Protein AF-A0A972Y1L8-F1 (afdb_monomer)

Mean predicted aligned error: 6.36 Å

Structure (mmCIF, N/CA/C/O backbone):
data_AF-A0A972Y1L8-F1
#
_entry.id   AF-A0A972Y1L8-F1
#
loop_
_atom_site.group_PDB
_atom_site.id
_atom_site.type_symbol
_atom_site.label_atom_id
_atom_site.label_alt_id
_atom_site.label_comp_id
_atom_site.label_asym_id
_atom_site.label_entity_id
_atom_site.label_seq_id
_atom_site.pdbx_PDB_ins_code
_atom_site.Cartn_x
_atom_site.Cartn_y
_atom_site.Cartn_z
_atom_site.occupancy
_atom_site.B_iso_or_equiv
_atom_site.auth_seq_id
_atom_site.auth_comp_id
_atom_site.auth_asym_id
_atom_site.auth_atom_id
_atom_site.pdbx_PDB_model_num
ATOM 1 N N . ASP A 1 1 ? 1.865 -17.724 -21.408 1.00 75.00 1 ASP A N 1
ATOM 2 C CA . ASP A 1 1 ? 1.730 -17.577 -19.948 1.00 75.00 1 ASP A CA 1
ATOM 3 C C . ASP A 1 1 ? 0.465 -16.818 -19.533 1.00 75.00 1 ASP A C 1
ATOM 5 O O . ASP A 1 1 ? -0.286 -17.351 -18.724 1.00 75.00 1 ASP A O 1
ATOM 9 N N . ASN A 1 2 ? 0.085 -15.735 -20.222 1.00 90.88 2 ASN A N 1
ATOM 10 C CA . ASN A 1 2 ? -1.241 -15.083 -20.135 1.00 90.88 2 ASN A CA 1
ATOM 11 C C . ASN A 1 2 ? -2.464 -16.010 -19.911 1.00 90.88 2 ASN A C 1
ATOM 13 O O . ASN A 1 2 ? -3.264 -15.770 -19.008 1.00 90.88 2 ASN A O 1
ATOM 17 N N . LEU A 1 3 ? -2.627 -17.081 -20.704 1.00 92.69 3 LEU A N 1
ATOM 18 C CA . LEU A 1 3 ? -3.741 -18.037 -20.545 1.00 92.69 3 LEU A CA 1
ATOM 19 C C . LEU A 1 3 ? -3.743 -18.721 -19.169 1.00 92.69 3 LEU A C 1
ATOM 21 O O . LEU A 1 3 ? -4.802 -18.887 -18.568 1.00 92.69 3 LEU A O 1
ATOM 25 N N . ILE A 1 4 ? -2.567 -19.085 -18.655 1.00 92.81 4 ILE A N 1
ATOM 26 C CA . ILE A 1 4 ? -2.408 -19.713 -17.338 1.00 92.81 4 ILE A CA 1
ATOM 27 C C . ILE A 1 4 ? -2.806 -18.710 -16.252 1.00 92.81 4 ILE A C 1
ATOM 29 O O . ILE A 1 4 ? -3.562 -19.050 -15.340 1.00 92.81 4 ILE A O 1
ATOM 33 N N . SER A 1 5 ? -2.377 -17.455 -16.378 1.00 91.19 5 SER A N 1
ATOM 34 C CA . SER A 1 5 ? -2.737 -16.380 -15.449 1.00 91.19 5 SER A CA 1
ATOM 35 C C . SER A 1 5 ? -4.248 -16.102 -15.443 1.00 91.19 5 SER A C 1
ATOM 37 O O . SER A 1 5 ? -4.857 -15.980 -14.383 1.00 91.19 5 SER A O 1
ATOM 39 N N . ILE A 1 6 ? -4.909 -16.106 -16.603 1.00 93.56 6 ILE A N 1
ATOM 40 C CA . ILE A 1 6 ? -6.372 -15.942 -16.681 1.00 93.56 6 ILE A CA 1
ATOM 41 C C . ILE A 1 6 ? -7.098 -17.129 -16.034 1.00 93.56 6 ILE A C 1
ATOM 43 O O . ILE A 1 6 ? -8.021 -16.933 -15.243 1.00 93.56 6 ILE A O 1
ATOM 47 N N . ILE A 1 7 ? -6.676 -18.363 -16.329 1.00 94.06 7 ILE A N 1
ATOM 48 C CA . ILE A 1 7 ? -7.289 -19.571 -15.759 1.00 94.06 7 ILE A CA 1
ATOM 49 C C . ILE A 1 7 ? -7.111 -19.598 -14.237 1.00 94.06 7 ILE A C 1
ATOM 51 O O . ILE A 1 7 ? -8.070 -19.859 -13.514 1.00 94.06 7 ILE A O 1
ATOM 55 N N . THR A 1 8 ? -5.918 -19.284 -13.729 1.00 92.81 8 THR A N 1
ATOM 56 C CA . THR A 1 8 ? -5.655 -19.229 -12.280 1.00 92.81 8 THR A CA 1
ATOM 57 C C . THR A 1 8 ? -6.467 -18.134 -11.589 1.00 92.81 8 THR A C 1
ATOM 59 O O . THR A 1 8 ? -6.996 -18.373 -10.502 1.00 92.81 8 THR A O 1
ATOM 62 N N . CYS A 1 9 ? -6.665 -16.981 -12.234 1.00 93.25 9 CYS A N 1
ATOM 63 C CA . CYS A 1 9 ? -7.560 -15.931 -11.749 1.00 93.25 9 CYS A CA 1
ATOM 64 C C . CYS A 1 9 ? -9.015 -16.422 -11.646 1.00 93.25 9 CYS A C 1
ATOM 66 O O . CYS A 1 9 ? -9.651 -16.292 -10.597 1.00 93.25 9 CYS A O 1
ATOM 68 N N . LEU A 1 10 ? -9.532 -17.059 -12.705 1.00 94.12 10 LEU A N 1
ATOM 69 C CA . LEU A 1 10 ? -10.895 -17.602 -12.740 1.00 94.12 10 LEU A CA 1
ATOM 70 C C . LEU A 1 10 ? -11.106 -18.712 -11.701 1.00 94.12 10 LEU A C 1
ATOM 72 O O . LEU A 1 10 ? -12.134 -18.733 -11.022 1.00 94.12 10 LEU A O 1
ATOM 76 N N . LEU A 1 11 ? -10.125 -19.599 -11.523 1.00 93.00 11 LEU A N 1
ATOM 77 C CA . LEU A 1 11 ? -10.146 -20.622 -10.475 1.00 93.00 11 LEU A CA 1
ATOM 78 C C . LEU A 1 11 ? -10.124 -19.991 -9.076 1.00 93.00 11 LEU A C 1
ATOM 80 O O . LEU A 1 11 ? -10.883 -20.406 -8.197 1.00 93.00 11 LEU A O 1
ATOM 84 N N . GLY A 1 12 ? -9.315 -18.953 -8.864 1.00 91.19 12 GLY A N 1
ATOM 85 C CA . GLY A 1 12 ? -9.307 -18.178 -7.623 1.00 91.19 12 GLY A CA 1
ATOM 86 C C . GLY A 1 12 ? -10.674 -17.552 -7.318 1.00 91.19 12 GLY A C 1
ATOM 87 O O . GLY A 1 12 ? -11.174 -17.647 -6.198 1.00 91.19 12 GLY A O 1
ATOM 88 N N . LEU A 1 13 ? -11.344 -16.983 -8.321 1.00 92.31 13 LEU A N 1
ATOM 89 C CA . LEU A 1 13 ? -12.695 -16.440 -8.148 1.00 92.31 13 LEU A CA 1
ATOM 90 C C . LEU A 1 13 ? -13.700 -17.548 -7.815 1.00 92.31 13 LEU A C 1
ATOM 92 O O . LEU A 1 13 ? -14.454 -17.429 -6.848 1.00 92.31 13 LEU A O 1
ATOM 96 N N . GLY A 1 14 ? -13.673 -18.656 -8.559 1.00 90.19 14 GLY A N 1
ATOM 97 C CA . GLY A 1 14 ? -14.537 -19.809 -8.308 1.00 90.19 14 GLY A CA 1
ATOM 98 C C . GLY A 1 14 ? -14.372 -20.371 -6.894 1.00 90.19 14 GLY A C 1
ATOM 99 O O . GLY A 1 14 ? -15.361 -20.638 -6.209 1.00 90.19 14 GLY A O 1
ATOM 100 N N . THR A 1 15 ? -13.133 -20.485 -6.411 1.00 90.75 15 THR A N 1
ATOM 101 C CA . THR A 1 15 ? -12.846 -20.985 -5.057 1.00 90.75 15 THR A CA 1
ATOM 102 C C . THR A 1 15 ? -13.371 -20.057 -3.961 1.00 90.75 15 THR A C 1
ATOM 104 O O . THR A 1 15 ? -13.947 -20.568 -3.001 1.00 90.75 15 THR A O 1
ATOM 107 N N . LEU A 1 16 ? -13.289 -18.728 -4.119 1.00 89.06 16 LEU A N 1
ATOM 108 C CA . LEU A 1 16 ? -13.881 -17.766 -3.174 1.00 89.06 16 LEU A CA 1
ATOM 109 C C . LEU A 1 16 ? -15.410 -17.894 -3.069 1.00 89.06 16 LEU A C 1
ATOM 111 O O . LEU A 1 16 ? -15.971 -17.768 -1.977 1.00 89.06 16 LEU A O 1
ATOM 115 N N . PHE A 1 17 ? -16.097 -18.163 -4.185 1.00 85.88 17 PHE A N 1
ATOM 116 C CA . PHE A 1 17 ? -17.553 -18.340 -4.186 1.00 85.88 17 PHE A CA 1
ATOM 117 C C . PHE A 1 17 ? -17.986 -19.691 -3.605 1.00 85.88 17 PHE A C 1
ATOM 119 O O . PHE A 1 17 ? -18.957 -19.756 -2.839 1.00 85.88 17 PHE A O 1
ATOM 126 N N . LEU A 1 18 ? -17.274 -20.765 -3.957 1.00 85.00 18 LEU A N 1
ATOM 127 C CA . LEU A 1 18 ? -17.642 -22.137 -3.608 1.00 85.00 18 LEU A CA 1
ATOM 128 C C . LEU A 1 18 ? -17.231 -22.516 -2.180 1.00 85.00 18 LEU A C 1
ATOM 130 O O . LEU A 1 18 ? -18.020 -23.135 -1.466 1.00 85.00 18 LEU A O 1
ATOM 134 N N . ASN A 1 19 ? -16.027 -22.135 -1.741 1.00 78.25 19 ASN A N 1
ATOM 135 C CA . ASN A 1 19 ? -15.443 -22.613 -0.492 1.00 78.25 19 ASN A CA 1
ATOM 136 C C . ASN A 1 19 ? -15.006 -21.460 0.426 1.00 78.25 19 ASN A C 1
ATOM 138 O O . ASN A 1 19 ? -14.015 -20.784 0.171 1.00 78.25 19 ASN A O 1
ATOM 142 N N . GLN A 1 20 ? -15.709 -21.272 1.550 1.00 82.75 20 GLN A N 1
ATOM 143 C CA . GLN A 1 20 ? -15.420 -20.196 2.516 1.00 82.75 20 GLN A CA 1
ATOM 144 C C . GLN A 1 20 ? -14.459 -20.623 3.642 1.00 82.75 20 GLN A C 1
ATOM 146 O O . GLN A 1 20 ? -14.537 -20.112 4.763 1.00 82.75 20 GLN A O 1
ATOM 151 N N . ASN A 1 21 ? -13.576 -21.589 3.381 1.00 90.06 21 ASN A N 1
ATOM 152 C CA . ASN A 1 21 ? -12.514 -21.955 4.316 1.00 90.06 21 ASN A CA 1
ATOM 153 C C . ASN A 1 21 ? -11.437 -20.868 4.349 1.00 90.06 21 ASN A C 1
ATOM 155 O O . ASN A 1 21 ? -10.997 -20.401 3.299 1.00 90.06 21 ASN A O 1
ATOM 159 N N . TYR A 1 22 ? -10.968 -20.520 5.551 1.00 89.62 22 TYR A N 1
ATOM 160 C CA . TYR A 1 22 ? -10.016 -19.427 5.770 1.00 89.62 22 TYR A CA 1
ATOM 161 C C . TYR A 1 22 ? -8.764 -19.534 4.883 1.00 89.62 22 TYR A C 1
ATOM 163 O O . TYR A 1 22 ? -8.470 -18.616 4.123 1.00 89.62 22 TYR A O 1
ATOM 171 N N . ILE A 1 23 ? -8.058 -20.672 4.932 1.00 92.88 23 ILE A N 1
ATOM 172 C CA . ILE A 1 23 ? -6.789 -20.866 4.208 1.00 92.88 23 ILE A CA 1
ATOM 173 C C . ILE A 1 23 ? -7.011 -20.824 2.692 1.00 92.88 23 ILE A C 1
ATOM 175 O O . ILE A 1 23 ? -6.298 -20.119 1.986 1.00 92.88 23 ILE A O 1
ATOM 179 N N . LEU A 1 24 ? -8.029 -21.533 2.196 1.00 92.25 24 LEU A N 1
ATOM 180 C CA . LEU A 1 24 ? -8.351 -21.572 0.767 1.00 92.25 24 LEU A CA 1
ATOM 181 C C . LEU A 1 24 ? -8.761 -20.201 0.232 1.00 92.25 24 LEU A C 1
ATOM 183 O O . LEU A 1 24 ? -8.274 -19.801 -0.814 1.00 92.25 24 LEU A O 1
ATOM 187 N N . SER A 1 25 ? -9.598 -19.464 0.964 1.00 93.12 25 SER A N 1
ATOM 188 C CA . SER A 1 25 ? -10.020 -18.117 0.560 1.00 93.12 25 SER A CA 1
ATOM 189 C C . SER A 1 25 ? -8.843 -17.141 0.535 1.00 93.12 25 SER A C 1
ATOM 191 O O . SER A 1 25 ? -8.750 -16.299 -0.353 1.00 93.12 25 SER A O 1
ATOM 193 N N . PHE A 1 26 ? -7.917 -17.268 1.490 1.00 94.25 26 PHE A N 1
ATOM 194 C CA . PHE A 1 26 ? -6.702 -16.461 1.521 1.00 94.25 26 PHE A CA 1
ATOM 195 C C . PHE A 1 26 ? -5.784 -16.760 0.327 1.00 94.25 26 PHE A C 1
ATOM 197 O O . PHE A 1 26 ? -5.385 -15.836 -0.380 1.00 94.25 26 PHE A O 1
ATOM 204 N N . ILE A 1 27 ? -5.500 -18.040 0.059 1.00 94.56 27 ILE A N 1
ATOM 205 C CA . ILE A 1 27 ? -4.679 -18.464 -1.087 1.00 94.56 27 ILE A CA 1
ATOM 206 C C . ILE A 1 27 ? -5.344 -18.062 -2.406 1.00 94.56 27 ILE A C 1
ATOM 208 O O . ILE A 1 27 ? -4.667 -17.575 -3.304 1.00 94.56 27 ILE A O 1
ATOM 212 N N . ALA A 1 28 ? -6.664 -18.211 -2.516 1.00 94.56 28 ALA A N 1
ATOM 213 C CA . ALA A 1 28 ? -7.421 -17.809 -3.693 1.00 94.56 28 ALA A CA 1
ATOM 214 C C . ALA A 1 28 ? -7.268 -16.313 -3.982 1.00 94.56 28 ALA A C 1
ATOM 216 O O . ALA A 1 28 ? -7.003 -15.934 -5.122 1.00 94.56 28 ALA A O 1
ATOM 217 N N . LEU A 1 29 ? -7.363 -15.464 -2.952 1.00 95.38 29 LEU A N 1
ATOM 218 C CA . LEU A 1 29 ? -7.183 -14.026 -3.124 1.00 95.38 29 LEU A CA 1
ATOM 219 C C . LEU A 1 29 ? -5.751 -13.673 -3.557 1.00 95.38 29 LEU A C 1
ATOM 221 O O . LEU A 1 29 ? -5.584 -12.846 -4.450 1.00 95.38 29 LEU A O 1
ATOM 225 N N . LEU A 1 30 ? -4.739 -14.325 -2.975 1.00 95.50 30 LEU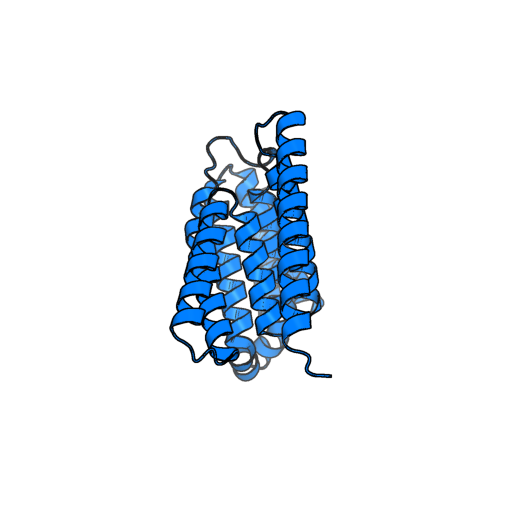 A N 1
ATOM 226 C CA . LEU A 1 30 ? -3.343 -14.144 -3.390 1.00 95.50 30 LEU A CA 1
ATOM 227 C C . LEU A 1 30 ? -3.084 -14.645 -4.815 1.00 95.50 30 LEU A C 1
ATOM 229 O O . LEU A 1 30 ? -2.314 -14.040 -5.554 1.00 95.50 30 LEU A O 1
ATOM 233 N N . SER A 1 31 ? -3.731 -15.739 -5.216 1.00 95.12 31 SER A N 1
ATOM 234 C CA . SER A 1 31 ? -3.639 -16.262 -6.579 1.00 95.12 31 SER A CA 1
ATOM 235 C C . SER A 1 31 ? -4.252 -15.284 -7.576 1.00 95.12 31 SER A C 1
ATOM 237 O O . SER A 1 31 ? -3.643 -15.014 -8.606 1.00 95.12 31 SER A O 1
ATOM 239 N N . ILE A 1 32 ? -5.419 -14.708 -7.262 1.00 95.81 32 ILE A N 1
ATOM 240 C CA . ILE A 1 32 ? -6.044 -13.663 -8.085 1.00 95.81 32 ILE A CA 1
ATOM 241 C C . ILE A 1 32 ? -5.102 -12.463 -8.191 1.00 95.81 32 ILE A C 1
ATOM 243 O O . ILE A 1 32 ? -4.774 -12.037 -9.295 1.00 95.81 32 ILE A O 1
ATOM 247 N N . SER A 1 33 ? -4.612 -11.950 -7.062 1.00 96.00 33 SER A N 1
ATOM 248 C CA . SER A 1 33 ? -3.745 -10.771 -7.053 1.00 96.00 33 SER A CA 1
ATOM 249 C C . SER A 1 33 ? -2.437 -11.008 -7.812 1.00 96.00 33 SER A C 1
ATOM 251 O O . SER A 1 33 ? -2.026 -10.176 -8.616 1.00 96.00 33 SER A O 1
ATOM 253 N N . GLY A 1 34 ? -1.807 -12.167 -7.602 1.00 94.69 34 GLY A N 1
ATOM 254 C CA . GLY A 1 34 ? -0.585 -12.569 -8.291 1.00 94.69 34 GLY A CA 1
ATOM 255 C C . GLY A 1 34 ? -0.803 -12.732 -9.792 1.00 94.69 34 GLY A C 1
ATOM 256 O O . GLY A 1 34 ? -0.025 -12.200 -10.576 1.00 94.69 34 GLY A O 1
ATOM 257 N N . SER A 1 35 ? -1.895 -13.382 -10.201 1.00 94.75 35 SER A N 1
ATOM 258 C CA . SER A 1 35 ? -2.232 -13.547 -11.620 1.00 94.75 35 SER A CA 1
ATOM 259 C C . SER A 1 35 ? -2.495 -12.213 -12.326 1.00 94.75 35 SER A C 1
ATOM 261 O O . SER A 1 35 ? -2.047 -12.025 -13.454 1.00 94.75 35 SER A O 1
ATOM 263 N N . LEU A 1 36 ? -3.147 -11.256 -11.652 1.00 94.81 36 LEU A N 1
ATOM 264 C CA . LEU A 1 36 ? -3.339 -9.901 -12.171 1.00 94.81 36 LEU A CA 1
ATOM 265 C C . LEU A 1 36 ? -2.005 -9.172 -12.346 1.00 94.81 36 LEU A C 1
ATOM 267 O O . LEU A 1 36 ? -1.796 -8.545 -13.378 1.00 94.81 36 LEU A O 1
ATOM 271 N N . LEU A 1 37 ? -1.095 -9.275 -11.373 1.00 93.81 37 LEU A N 1
ATOM 272 C CA . LEU A 1 37 ? 0.240 -8.686 -11.490 1.00 93.81 37 LEU A CA 1
ATOM 273 C C . LEU A 1 37 ? 1.019 -9.301 -12.656 1.00 93.81 37 LEU A C 1
ATOM 275 O O . LEU A 1 37 ? 1.541 -8.560 -13.480 1.00 93.81 37 LEU A O 1
ATOM 279 N N . VAL A 1 38 ? 1.051 -10.632 -12.771 1.00 93.50 38 VAL A N 1
ATOM 280 C CA . VAL A 1 38 ? 1.724 -11.326 -13.883 1.00 93.50 38 VAL A CA 1
ATOM 281 C C . VAL A 1 38 ? 1.162 -10.873 -15.231 1.00 93.50 38 VAL A C 1
ATOM 283 O O . VAL A 1 38 ? 1.937 -10.536 -16.117 1.00 93.50 38 VAL A O 1
ATOM 286 N N . LEU A 1 39 ? -0.164 -10.765 -15.370 1.00 93.25 39 LEU A N 1
ATOM 287 C CA . LEU A 1 39 ? -0.790 -10.237 -16.588 1.00 93.25 39 LEU A CA 1
ATOM 288 C C . LEU A 1 39 ? -0.363 -8.798 -16.896 1.00 93.25 39 LEU A C 1
ATOM 290 O O . LEU A 1 39 ? -0.193 -8.452 -18.061 1.00 93.25 39 LEU A O 1
ATOM 294 N N . ILE A 1 40 ? -0.195 -7.949 -15.883 1.00 92.25 40 ILE A N 1
ATOM 295 C CA . ILE A 1 40 ? 0.260 -6.571 -16.093 1.00 92.25 40 ILE A CA 1
ATOM 296 C C . ILE A 1 40 ? 1.704 -6.550 -16.614 1.00 92.25 40 ILE A C 1
ATOM 298 O O . ILE A 1 40 ? 1.984 -5.832 -17.572 1.00 92.25 40 ILE A O 1
ATOM 302 N N . PHE A 1 41 ? 2.590 -7.351 -16.017 1.00 90.25 41 PHE A N 1
ATOM 303 C CA . PHE A 1 41 ? 4.002 -7.421 -16.403 1.00 90.25 41 PHE A CA 1
ATOM 304 C C . PHE A 1 41 ? 4.216 -8.093 -17.766 1.00 90.25 41 PHE A C 1
ATOM 306 O O . PHE A 1 41 ? 4.972 -7.571 -18.573 1.00 90.25 41 PHE A O 1
ATOM 313 N N . GLU A 1 42 ? 3.540 -9.207 -18.061 1.00 90.81 42 GLU A N 1
ATOM 314 C CA . GLU A 1 42 ? 3.716 -9.937 -19.330 1.00 90.81 42 GLU A CA 1
ATOM 315 C C . GLU A 1 42 ? 3.241 -9.158 -20.559 1.00 90.81 42 GLU A C 1
ATOM 317 O O . GLU A 1 42 ? 3.719 -9.405 -21.662 1.00 90.81 42 GLU A O 1
ATOM 322 N N . ASN A 1 43 ? 2.286 -8.241 -20.387 1.00 89.62 43 ASN A N 1
ATOM 323 C CA . ASN A 1 43 ? 1.739 -7.444 -21.486 1.00 89.62 43 ASN A CA 1
ATOM 324 C C . ASN A 1 43 ? 2.319 -6.019 -21.535 1.00 89.62 43 ASN A C 1
ATOM 326 O O . ASN A 1 43 ? 1.806 -5.193 -22.288 1.00 89.62 43 ASN A O 1
ATOM 330 N N . ASP A 1 44 ? 3.328 -5.708 -20.709 1.00 87.19 44 ASP A N 1
ATOM 331 C CA . ASP A 1 44 ? 3.924 -4.369 -20.564 1.00 87.19 44 ASP A CA 1
ATOM 332 C C . ASP A 1 44 ? 2.893 -3.254 -20.275 1.00 87.19 44 ASP A C 1
ATOM 334 O O . ASP A 1 44 ? 3.094 -2.071 -20.563 1.00 87.19 44 ASP A O 1
ATOM 338 N N . LEU A 1 45 ? 1.758 -3.604 -19.659 1.00 88.06 45 LEU A N 1
ATOM 339 C CA . LEU A 1 45 ? 0.652 -2.682 -19.381 1.00 88.06 45 LEU A CA 1
ATOM 340 C C . LEU A 1 45 ? 0.839 -1.968 -18.037 1.00 88.06 45 LEU A C 1
ATOM 342 O O . LEU A 1 45 ? -0.073 -1.926 -17.210 1.00 88.06 45 LEU A O 1
ATOM 346 N N . TYR A 1 46 ? 2.011 -1.376 -17.802 1.00 88.25 46 TYR A N 1
ATOM 347 C CA . TYR A 1 46 ? 2.385 -0.817 -16.496 1.00 88.25 46 TYR A CA 1
ATOM 348 C C . TYR A 1 46 ? 1.408 0.241 -15.966 1.00 88.25 46 TYR A C 1
ATOM 350 O O . TYR A 1 46 ? 1.218 0.341 -14.757 1.00 88.25 46 TYR A O 1
ATOM 358 N N . GLY A 1 47 ? 0.700 0.973 -16.835 1.00 88.06 47 GLY A N 1
ATOM 359 C CA . GLY A 1 47 ? -0.354 1.910 -16.420 1.00 88.06 47 GLY A CA 1
ATOM 360 C C . GLY A 1 47 ? -1.476 1.260 -15.591 1.00 88.06 47 GLY A C 1
ATOM 361 O O . GLY A 1 47 ? -2.037 1.898 -14.697 1.00 88.06 47 GLY A O 1
ATOM 362 N N . LEU A 1 48 ? -1.757 -0.033 -15.800 1.00 91.94 48 LEU A N 1
ATOM 363 C CA . LEU A 1 48 ? -2.725 -0.793 -15.001 1.00 91.94 48 LEU A CA 1
ATOM 364 C C . LEU A 1 48 ? -2.263 -1.019 -13.557 1.00 91.94 48 LEU A C 1
ATOM 366 O O . LEU A 1 48 ? -3.105 -1.289 -12.701 1.00 91.94 48 LEU A O 1
ATOM 370 N N . MET A 1 49 ? -0.977 -0.839 -13.237 1.00 92.31 49 MET A N 1
ATOM 371 C CA . MET A 1 49 ? -0.506 -0.871 -11.849 1.00 92.31 49 MET A CA 1
ATOM 372 C C . MET A 1 49 ? -1.173 0.217 -11.004 1.00 92.31 49 MET A C 1
ATOM 374 O O . MET A 1 49 ? -1.504 -0.030 -9.844 1.00 92.31 49 MET A O 1
ATOM 378 N N . HIS A 1 50 ? -1.441 1.399 -11.575 1.00 92.81 50 HIS A N 1
ATOM 379 C CA . HIS A 1 50 ? -2.184 2.453 -10.877 1.00 92.81 50 HIS A CA 1
ATOM 380 C C . HIS A 1 50 ? -3.590 1.984 -10.504 1.00 92.81 50 HIS A C 1
ATOM 382 O O . HIS A 1 50 ? -4.027 2.167 -9.367 1.00 92.81 50 HIS A O 1
ATOM 388 N N . VAL A 1 51 ? -4.270 1.327 -11.447 1.00 94.31 51 VAL A N 1
ATOM 389 C CA . VAL A 1 51 ? -5.617 0.779 -11.253 1.00 94.31 51 VAL A CA 1
ATOM 390 C C . VAL A 1 51 ? -5.596 -0.351 -10.229 1.00 94.31 51 VAL A C 1
ATOM 392 O O . VAL A 1 51 ? -6.434 -0.369 -9.333 1.00 94.31 51 VAL A O 1
ATOM 395 N N . TYR A 1 52 ? -4.615 -1.253 -10.308 1.00 95.44 52 TYR A N 1
ATOM 396 C CA . TYR A 1 52 ? -4.438 -2.346 -9.357 1.00 95.44 52 TYR A CA 1
ATOM 397 C C . TYR A 1 52 ? -4.310 -1.806 -7.928 1.00 95.44 52 TYR A C 1
ATOM 399 O O . TYR A 1 52 ? -5.105 -2.148 -7.053 1.00 95.44 52 TYR A O 1
ATOM 407 N N . VAL A 1 53 ? -3.352 -0.910 -7.677 1.00 95.56 53 VAL A N 1
ATOM 408 C CA . VAL A 1 53 ? -3.089 -0.434 -6.312 1.00 95.56 53 VAL A CA 1
ATOM 409 C C . VAL A 1 53 ? -4.254 0.430 -5.802 1.00 95.56 53 VAL A C 1
ATOM 411 O O . VAL A 1 53 ? -4.616 0.315 -4.632 1.00 95.56 53 VAL A O 1
ATOM 414 N N . ALA A 1 54 ? -4.914 1.208 -6.669 1.00 95.88 54 ALA A N 1
ATOM 415 C CA . ALA A 1 54 ? -6.144 1.930 -6.336 1.00 95.88 54 ALA A CA 1
ATOM 416 C C . ALA A 1 54 ? -7.305 0.994 -5.954 1.00 95.88 54 ALA A C 1
ATOM 418 O O . ALA A 1 54 ? -7.988 1.217 -4.956 1.00 95.88 54 ALA A O 1
ATOM 419 N N . LEU A 1 55 ? -7.523 -0.079 -6.717 1.00 96.19 55 LEU A N 1
ATOM 420 C CA . LEU A 1 55 ? -8.591 -1.040 -6.454 1.00 96.19 55 LEU A CA 1
ATOM 421 C C . LEU A 1 55 ? -8.374 -1.758 -5.121 1.00 96.19 55 LEU A C 1
ATOM 423 O O . LEU A 1 55 ? -9.309 -1.881 -4.328 1.00 96.19 55 LEU A O 1
ATOM 427 N N . TYR A 1 56 ? -7.142 -2.185 -4.836 1.00 96.88 56 TYR A N 1
ATOM 428 C CA . TYR A 1 56 ? -6.827 -2.842 -3.570 1.00 96.88 56 TYR A CA 1
ATOM 429 C C . TYR A 1 56 ? -6.860 -1.878 -2.377 1.00 96.88 56 TYR A C 1
ATOM 431 O O . TYR A 1 56 ? -7.272 -2.300 -1.297 1.00 96.88 56 TYR A O 1
ATOM 439 N N . SER A 1 57 ? -6.503 -0.597 -2.536 1.00 96.75 57 SER A N 1
ATOM 440 C CA . SER A 1 57 ? -6.591 0.374 -1.435 1.00 96.75 57 SER A CA 1
ATOM 441 C C . SER A 1 57 ? -8.034 0.726 -1.105 1.00 96.75 57 SER A C 1
ATOM 443 O O . SER A 1 57 ? -8.425 0.673 0.062 1.00 96.75 57 SER A O 1
ATOM 445 N N . ILE A 1 58 ? -8.857 0.989 -2.121 1.00 97.00 58 ILE A N 1
ATOM 446 C CA . ILE A 1 58 ? -10.290 1.232 -1.950 1.00 97.00 58 ILE A CA 1
ATOM 447 C C . ILE A 1 58 ? -10.957 -0.021 -1.370 1.00 97.00 58 ILE A C 1
ATOM 449 O O . ILE A 1 58 ? -11.635 0.069 -0.349 1.00 97.00 58 ILE A O 1
ATOM 453 N N . GLY A 1 59 ? -10.696 -1.203 -1.934 1.00 95.81 59 GLY A N 1
ATOM 454 C CA . GLY A 1 59 ? -11.237 -2.469 -1.435 1.00 95.81 59 GLY A CA 1
ATOM 455 C C . GLY A 1 59 ? -10.891 -2.724 0.034 1.00 95.81 59 GLY A C 1
ATOM 456 O O . GLY A 1 59 ? -11.785 -2.988 0.840 1.00 95.81 59 GLY A O 1
ATOM 457 N N . LEU A 1 60 ? -9.620 -2.554 0.411 1.00 96.69 60 LEU A N 1
ATOM 458 C CA . LEU A 1 60 ? -9.159 -2.679 1.795 1.00 96.69 60 LEU A CA 1
ATOM 459 C C . LEU A 1 60 ? -9.886 -1.693 2.726 1.00 96.69 60 LEU A C 1
ATOM 461 O O . LEU A 1 60 ? -10.374 -2.100 3.783 1.00 96.69 60 LEU A O 1
ATOM 465 N N . THR A 1 61 ? -9.993 -0.415 2.337 1.00 96.31 61 THR A N 1
ATOM 466 C CA . THR A 1 61 ? -10.691 0.599 3.148 1.00 96.31 61 THR A CA 1
ATOM 467 C C . THR A 1 61 ? -12.162 0.251 3.357 1.00 96.31 61 THR A C 1
ATOM 469 O O . THR A 1 61 ? -12.651 0.313 4.485 1.00 96.31 61 THR A O 1
ATOM 472 N N . CYS A 1 62 ? -12.862 -0.172 2.302 1.00 95.19 62 CYS A N 1
ATOM 473 C CA . CYS A 1 62 ? -14.264 -0.559 2.372 1.00 95.19 62 CYS A CA 1
ATOM 474 C C . CYS A 1 62 ? -14.475 -1.783 3.269 1.00 95.19 62 CYS A C 1
ATOM 476 O O . CYS A 1 62 ? -15.409 -1.786 4.068 1.00 95.19 62 CYS A O 1
ATOM 478 N N . ILE A 1 63 ? -13.612 -2.800 3.163 1.00 94.56 63 ILE A N 1
ATOM 479 C CA . ILE A 1 63 ? -13.710 -4.028 3.965 1.00 94.56 63 ILE A CA 1
ATOM 480 C C . ILE A 1 63 ? -13.522 -3.720 5.452 1.00 94.56 63 ILE A C 1
ATOM 482 O O . ILE A 1 63 ? -14.331 -4.147 6.273 1.00 94.56 63 ILE A O 1
ATOM 486 N N . LEU A 1 64 ? -12.472 -2.972 5.797 1.00 94.19 64 LEU A N 1
ATOM 487 C CA . LEU A 1 64 ? -12.112 -2.694 7.187 1.00 94.19 64 LEU A CA 1
ATOM 488 C C . LEU A 1 64 ? -13.094 -1.737 7.871 1.00 94.19 64 LEU A C 1
ATOM 490 O O . LEU A 1 64 ? -13.491 -1.981 9.005 1.00 94.19 64 LEU A O 1
ATOM 494 N N . LEU A 1 65 ? -13.540 -0.677 7.190 1.00 93.75 65 LEU A N 1
ATOM 495 C CA . LEU A 1 65 ? -14.473 0.287 7.788 1.00 93.75 65 LEU A CA 1
ATOM 496 C C . LEU A 1 65 ? -15.899 -0.260 7.936 1.00 93.75 65 LEU A C 1
ATOM 498 O O . LEU A 1 65 ? -16.641 0.196 8.804 1.00 93.75 65 LEU A O 1
ATOM 502 N N . ASN A 1 66 ? -16.286 -1.241 7.117 1.00 92.31 66 ASN A N 1
ATOM 503 C CA . ASN A 1 66 ? -17.616 -1.850 7.159 1.00 92.31 66 ASN A CA 1
ATOM 504 C C . ASN A 1 66 ? -17.626 -3.238 7.824 1.00 92.31 66 ASN A C 1
ATOM 506 O O . ASN A 1 66 ? -18.554 -4.009 7.572 1.00 92.31 66 ASN A O 1
ATOM 510 N N . GLU A 1 67 ? -16.648 -3.552 8.683 1.00 89.50 67 GLU A N 1
ATOM 511 C CA . GLU A 1 67 ? -16.506 -4.849 9.369 1.00 89.50 67 GLU A CA 1
ATOM 512 C C . GLU A 1 67 ? -17.838 -5.368 9.936 1.00 89.50 67 GLU A C 1
ATOM 514 O O . GLU A 1 67 ? -18.295 -6.451 9.566 1.00 89.50 67 GLU A O 1
ATOM 519 N N . ALA A 1 68 ? -18.523 -4.564 10.756 1.00 87.69 68 ALA A N 1
ATOM 520 C CA . ALA A 1 68 ? -19.785 -4.961 11.382 1.00 87.69 68 ALA A CA 1
ATOM 521 C C . ALA A 1 68 ? -20.888 -5.289 10.356 1.00 87.69 68 ALA A C 1
ATOM 523 O O . ALA A 1 68 ? -21.612 -6.271 10.514 1.00 87.69 68 ALA A O 1
ATOM 524 N N . LYS A 1 69 ? -20.999 -4.502 9.276 1.00 89.38 69 LYS A N 1
ATOM 525 C CA . LYS A 1 69 ? -22.006 -4.715 8.219 1.00 89.38 69 LYS A CA 1
ATOM 526 C C . LYS A 1 69 ? -21.714 -5.984 7.416 1.00 89.38 69 LYS A C 1
ATOM 528 O O . LYS A 1 69 ? -22.632 -6.743 7.118 1.00 89.38 69 LYS A O 1
ATOM 533 N N . LEU A 1 70 ? -20.444 -6.225 7.089 1.00 87.56 70 LEU A N 1
ATOM 534 C CA . LEU A 1 70 ? -19.992 -7.411 6.355 1.00 87.56 70 LEU A CA 1
ATOM 535 C C . LEU A 1 70 ? -20.222 -8.696 7.154 1.00 87.56 70 LEU A C 1
ATOM 537 O O . LEU A 1 70 ? -20.701 -9.685 6.599 1.00 87.56 70 LEU A O 1
ATOM 541 N N . ILE A 1 71 ? -19.937 -8.668 8.457 1.00 88.94 71 ILE A N 1
ATOM 542 C CA . ILE A 1 71 ? -20.149 -9.813 9.346 1.00 88.94 71 ILE A CA 1
ATOM 543 C C . ILE A 1 71 ? -21.647 -10.083 9.549 1.00 88.94 71 ILE A C 1
ATOM 545 O O . ILE A 1 71 ? -22.058 -11.242 9.536 1.00 88.94 71 ILE A O 1
ATOM 549 N N . ALA A 1 72 ? -22.469 -9.039 9.689 1.00 90.25 72 ALA A N 1
ATOM 550 C CA . ALA A 1 72 ? -23.907 -9.180 9.919 1.00 90.25 72 ALA A CA 1
ATOM 551 C C . ALA A 1 72 ? -24.712 -9.572 8.664 1.00 90.25 72 ALA A C 1
ATOM 553 O O . ALA A 1 72 ? -25.788 -10.151 8.789 1.00 90.25 72 ALA A O 1
ATOM 554 N N . SER A 1 73 ? -24.220 -9.269 7.458 1.00 88.69 73 SER A N 1
ATOM 555 C CA . SER A 1 73 ? -24.989 -9.435 6.215 1.00 88.69 73 SER A CA 1
ATOM 556 C C . SER A 1 73 ? -25.271 -10.896 5.846 1.00 88.69 73 SER A C 1
ATOM 558 O O . SER 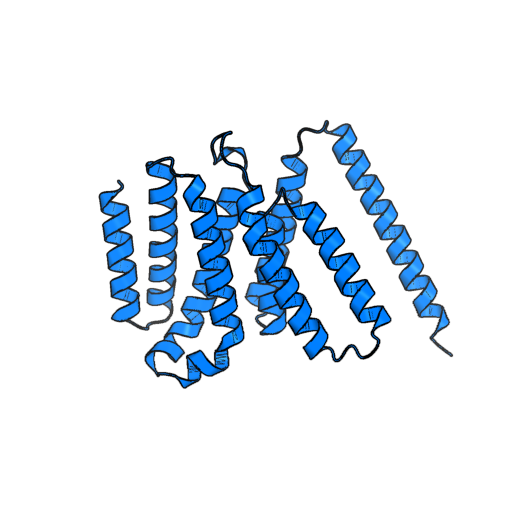A 1 73 ? -26.389 -11.227 5.457 1.00 88.69 73 SER A O 1
ATOM 560 N N . SER A 1 74 ? -24.279 -11.789 5.931 1.00 86.75 74 SER A N 1
ATOM 561 C CA . SER A 1 74 ? -24.495 -13.212 5.642 1.00 86.75 74 SER A CA 1
ATOM 562 C C . SER A 1 74 ? -23.439 -14.116 6.274 1.00 86.75 74 SER A C 1
ATOM 564 O O . SER A 1 74 ? -22.282 -13.733 6.453 1.00 86.75 74 SER A O 1
ATOM 566 N N . LYS A 1 75 ? -23.807 -15.383 6.519 1.00 85.50 75 LYS A N 1
ATOM 567 C CA . LYS A 1 75 ? -22.886 -16.414 7.035 1.00 85.50 75 LYS A CA 1
ATOM 568 C C . LYS A 1 75 ? -21.670 -16.630 6.123 1.00 85.50 75 LYS A C 1
ATOM 570 O O . LYS A 1 75 ? -20.591 -16.946 6.616 1.00 85.50 75 LYS A O 1
ATOM 575 N N . LYS A 1 76 ? -21.834 -16.454 4.804 1.00 86.06 76 LYS A N 1
ATOM 576 C CA . LYS A 1 76 ? -20.733 -16.549 3.831 1.00 86.06 76 LYS A CA 1
ATOM 577 C C . LYS A 1 76 ? -19.760 -15.375 3.978 1.00 86.06 76 LYS A C 1
ATOM 579 O O . LYS A 1 76 ? -18.565 -15.606 4.132 1.00 86.06 76 LYS A O 1
ATOM 584 N N . LEU A 1 77 ? -20.264 -14.137 3.996 1.00 84.81 77 LEU A N 1
ATOM 585 C CA . LEU A 1 77 ? -19.437 -12.928 4.136 1.00 84.81 77 LEU A CA 1
ATOM 586 C C . LEU A 1 77 ? -18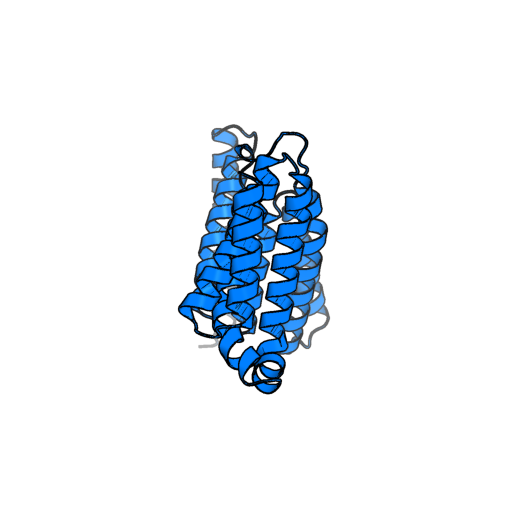.725 -12.857 5.491 1.00 84.81 77 LEU A C 1
ATOM 588 O O . LEU A 1 77 ? -17.558 -12.483 5.545 1.00 84.81 77 LEU A O 1
ATOM 592 N N . SER A 1 78 ? -19.380 -13.307 6.563 1.00 88.56 78 SER A N 1
ATOM 593 C CA . SER A 1 78 ? -18.767 -13.421 7.891 1.00 88.56 78 SER A CA 1
ATOM 594 C C . SER A 1 78 ? -17.522 -14.318 7.885 1.00 88.56 78 SER A C 1
ATOM 596 O O . SER A 1 78 ? -16.478 -13.933 8.411 1.00 88.56 78 SER A O 1
ATOM 598 N N . LYS A 1 79 ? -17.590 -15.487 7.231 1.00 88.69 79 LYS A N 1
ATOM 599 C CA . LYS A 1 79 ? -16.438 -16.396 7.103 1.00 88.69 79 LYS A CA 1
ATOM 600 C C . LYS A 1 79 ? -15.333 -15.828 6.210 1.00 88.69 79 LYS A C 1
ATOM 602 O O . LYS A 1 79 ? -14.156 -16.035 6.496 1.00 88.69 79 LYS A O 1
ATOM 607 N N . LEU A 1 80 ? -15.711 -15.114 5.149 1.00 90.31 80 LEU A N 1
ATOM 608 C CA . LEU A 1 80 ? -14.775 -14.522 4.192 1.00 90.31 80 LEU A CA 1
ATOM 609 C C . LEU A 1 80 ? -14.091 -13.255 4.718 1.00 90.31 80 LEU A C 1
ATOM 611 O O . LEU A 1 80 ? -13.005 -12.929 4.257 1.00 90.31 80 LEU A O 1
ATOM 615 N N . TYR A 1 81 ? -14.656 -12.558 5.702 1.00 92.31 81 TYR A N 1
ATOM 616 C CA . TYR A 1 81 ? -14.102 -11.292 6.182 1.00 92.31 81 TYR A CA 1
ATOM 617 C C . TYR A 1 81 ? -12.625 -11.390 6.610 1.00 92.31 81 TYR A C 1
ATOM 619 O O . TYR A 1 81 ? -11.791 -10.618 6.141 1.00 92.31 81 TYR A O 1
ATOM 627 N N . ASN A 1 82 ? -12.275 -12.365 7.454 1.00 92.06 82 ASN A N 1
ATOM 628 C CA . ASN A 1 82 ? -10.901 -12.535 7.935 1.00 92.06 82 ASN A CA 1
ATOM 629 C C . ASN A 1 82 ? -9.879 -12.834 6.815 1.00 92.06 82 ASN A C 1
ATOM 631 O O . ASN A 1 82 ? -8.857 -12.140 6.770 1.00 92.06 82 ASN A O 1
ATOM 635 N N . PRO A 1 83 ? -10.104 -13.816 5.915 1.00 93.31 83 PRO A N 1
ATOM 636 C CA . PRO A 1 83 ? -9.176 -14.068 4.816 1.00 93.31 83 PRO A CA 1
ATOM 637 C C . PRO A 1 83 ? -9.141 -12.918 3.803 1.00 93.31 83 PRO A C 1
ATOM 639 O O . PRO A 1 83 ? -8.061 -12.604 3.307 1.00 93.31 83 PRO A O 1
ATOM 642 N N . LEU A 1 84 ? -10.267 -12.234 3.552 1.00 93.75 84 LEU A N 1
ATOM 643 C CA . LEU A 1 84 ? -10.298 -11.035 2.709 1.00 93.75 84 LEU A CA 1
ATOM 644 C C . LEU A 1 84 ? -9.442 -9.920 3.315 1.00 93.75 84 LEU A C 1
ATOM 646 O O . LEU A 1 84 ? -8.579 -9.383 2.631 1.00 93.75 84 LEU A O 1
ATOM 650 N N . ARG A 1 85 ? -9.608 -9.610 4.606 1.00 94.69 85 ARG A N 1
ATOM 651 C CA . ARG A 1 85 ? -8.822 -8.576 5.295 1.00 94.69 85 ARG A CA 1
ATOM 652 C C . ARG A 1 85 ? -7.319 -8.788 5.110 1.00 94.69 85 ARG A C 1
ATOM 654 O O . ARG A 1 85 ? -6.615 -7.862 4.726 1.00 94.69 85 ARG A O 1
ATOM 661 N N . ILE A 1 86 ? -6.828 -9.998 5.371 1.00 94.62 86 ILE A N 1
ATOM 662 C CA . ILE A 1 86 ? -5.389 -10.295 5.318 1.00 94.62 86 ILE A CA 1
ATOM 663 C C . ILE A 1 86 ? -4.906 -10.387 3.873 1.00 94.62 86 ILE A C 1
ATOM 665 O O . ILE A 1 86 ? -3.871 -9.819 3.535 1.00 94.62 86 ILE A O 1
ATOM 669 N N . GLY A 1 87 ? -5.671 -11.043 3.002 1.00 95.69 87 GLY A N 1
ATOM 670 C CA . GLY A 1 87 ? -5.329 -11.142 1.592 1.00 95.69 87 GLY A CA 1
ATOM 671 C C . GLY A 1 87 ? -5.240 -9.769 0.921 1.00 95.69 87 GLY A C 1
ATOM 672 O O . GLY A 1 87 ? -4.291 -9.535 0.180 1.00 95.69 87 GLY A O 1
ATOM 673 N N . PHE A 1 88 ? -6.156 -8.837 1.211 1.00 96.88 88 PHE A N 1
ATOM 674 C CA . PHE A 1 88 ? -6.101 -7.477 0.667 1.00 96.88 88 PHE A CA 1
ATOM 675 C C . PHE A 1 88 ? -4.879 -6.701 1.177 1.00 96.88 88 PHE A C 1
ATOM 677 O O . PHE A 1 88 ? -4.273 -5.980 0.388 1.00 96.88 88 PHE A O 1
ATOM 684 N N . ILE A 1 89 ? -4.465 -6.881 2.443 1.00 97.31 89 ILE A N 1
ATOM 685 C CA . ILE A 1 89 ? -3.220 -6.283 2.967 1.00 97.31 89 ILE A CA 1
ATOM 686 C C . ILE A 1 89 ? -2.020 -6.767 2.148 1.00 97.31 89 ILE A C 1
ATOM 688 O O . ILE A 1 89 ? -1.261 -5.948 1.638 1.00 97.31 89 ILE A O 1
ATOM 692 N N . PHE A 1 90 ? -1.857 -8.083 1.983 1.00 97.19 90 PHE A N 1
ATOM 693 C CA . PHE A 1 90 ? -0.725 -8.635 1.232 1.00 97.19 90 PHE A CA 1
ATOM 694 C C . PHE A 1 90 ? -0.777 -8.279 -0.256 1.00 97.19 90 PHE A C 1
ATOM 696 O O . PHE A 1 90 ? 0.239 -7.893 -0.823 1.00 97.19 90 PHE A O 1
ATOM 703 N N . SER A 1 91 ? -1.955 -8.335 -0.877 1.00 97.19 91 SER A N 1
ATOM 704 C CA . SER A 1 91 ? -2.140 -7.977 -2.291 1.00 97.19 91 SER A CA 1
ATOM 705 C C . SER A 1 91 ? -1.770 -6.518 -2.556 1.00 97.19 91 SER A C 1
ATOM 707 O O . SER A 1 91 ? -1.100 -6.213 -3.546 1.00 97.19 91 SER A O 1
ATOM 709 N N . LEU A 1 92 ? -2.162 -5.619 -1.647 1.00 97.31 92 LEU A N 1
ATOM 710 C CA . LEU A 1 92 ? -1.780 -4.215 -1.694 1.00 97.31 92 LEU A CA 1
ATOM 711 C C . LEU A 1 92 ? -0.273 -4.045 -1.475 1.00 97.31 92 LEU A C 1
ATOM 713 O O . LEU A 1 92 ? 0.352 -3.323 -2.242 1.00 97.31 92 LEU A O 1
ATOM 717 N N . LEU A 1 93 ? 0.334 -4.735 -0.502 1.00 97.19 93 LEU A N 1
ATOM 718 C CA . LEU A 1 93 ? 1.785 -4.689 -0.276 1.00 97.19 93 LEU A CA 1
ATOM 719 C C . LEU A 1 93 ? 2.585 -5.130 -1.503 1.00 97.19 93 LEU A C 1
ATOM 721 O O . LEU A 1 93 ? 3.545 -4.451 -1.855 1.00 97.19 93 LEU A O 1
ATOM 725 N N . PHE A 1 94 ? 2.180 -6.210 -2.177 1.00 95.69 94 PHE A N 1
ATOM 726 C CA . PHE A 1 94 ? 2.814 -6.636 -3.426 1.00 95.69 94 PHE A CA 1
ATOM 727 C C . PHE A 1 94 ? 2.691 -5.563 -4.514 1.00 95.69 94 PHE A C 1
ATOM 729 O O . PHE A 1 94 ? 3.681 -5.229 -5.157 1.00 95.69 94 PHE A O 1
ATOM 736 N N . GLY A 1 95 ? 1.515 -4.946 -4.665 1.00 94.50 95 GLY A N 1
ATOM 737 C CA . GLY A 1 95 ? 1.334 -3.837 -5.605 1.00 94.50 95 GLY A CA 1
ATOM 738 C C . GLY A 1 95 ? 2.192 -2.611 -5.279 1.00 94.50 95 GLY A C 1
ATOM 739 O O . GLY A 1 95 ? 2.817 -2.038 -6.170 1.00 94.50 95 GLY A O 1
ATOM 740 N N . LEU A 1 96 ? 2.268 -2.225 -4.001 1.00 94.56 96 LEU A N 1
ATOM 741 C CA . LEU A 1 96 ? 3.121 -1.125 -3.545 1.00 94.56 96 LEU A CA 1
ATOM 742 C C . LEU A 1 96 ? 4.606 -1.445 -3.743 1.00 94.56 96 LEU A C 1
ATOM 744 O O . LEU A 1 96 ? 5.364 -0.550 -4.098 1.00 94.56 96 LEU A O 1
ATOM 748 N N . PHE A 1 97 ? 5.018 -2.700 -3.555 1.00 93.56 97 PHE A N 1
ATOM 749 C CA . PHE A 1 97 ? 6.381 -3.153 -3.828 1.00 93.56 97 PHE A CA 1
ATOM 750 C C . PHE A 1 97 ? 6.744 -3.000 -5.307 1.00 93.56 97 PHE A C 1
ATOM 752 O O . PHE A 1 97 ? 7.795 -2.444 -5.622 1.00 93.56 97 PHE A O 1
ATOM 759 N N . CYS A 1 98 ? 5.853 -3.416 -6.208 1.00 91.44 98 CYS A N 1
ATOM 760 C CA . CYS A 1 98 ? 6.043 -3.255 -7.647 1.00 91.44 98 CYS A CA 1
ATOM 761 C C . CYS A 1 98 ? 6.156 -1.778 -8.058 1.00 91.44 98 CYS A C 1
ATOM 763 O O . CYS A 1 98 ? 7.062 -1.432 -8.805 1.00 91.44 98 CYS A O 1
ATOM 765 N N . ILE A 1 99 ? 5.285 -0.902 -7.539 1.00 90.38 99 ILE A N 1
ATOM 766 C CA . ILE A 1 99 ? 5.334 0.543 -7.835 1.00 90.38 99 ILE A CA 1
ATOM 767 C C . ILE A 1 99 ? 6.532 1.233 -7.168 1.00 90.38 99 ILE A C 1
ATOM 769 O O . ILE A 1 99 ? 7.073 2.194 -7.707 1.00 90.38 99 ILE A O 1
ATOM 773 N N . GLY A 1 100 ? 6.935 0.775 -5.985 1.00 86.12 100 GLY A N 1
ATOM 774 C CA . GLY A 1 100 ? 8.000 1.388 -5.198 1.00 86.12 100 GLY A CA 1
ATOM 775 C C . GLY A 1 100 ? 9.407 1.110 -5.722 1.00 86.12 100 GLY A C 1
ATOM 776 O O . GLY A 1 100 ? 10.326 1.825 -5.343 1.00 86.12 100 GLY A O 1
ATOM 777 N N . LYS A 1 101 ? 9.596 0.097 -6.575 1.00 85.94 101 LYS A N 1
ATOM 778 C CA . LYS A 1 101 ? 10.909 -0.275 -7.108 1.00 85.94 101 LYS A CA 1
ATOM 779 C C . LYS A 1 101 ? 11.061 0.214 -8.546 1.00 85.94 101 LYS A C 1
ATOM 781 O O . LYS A 1 101 ? 10.564 -0.415 -9.477 1.00 85.94 101 LYS A O 1
ATOM 786 N N . LYS A 1 102 ? 11.830 1.291 -8.728 1.00 75.38 102 LYS A N 1
ATOM 787 C CA . LYS A 1 102 ? 12.031 1.957 -10.028 1.00 75.38 102 LYS A CA 1
ATOM 788 C C . LYS A 1 102 ? 12.489 1.015 -11.150 1.00 75.38 102 LYS A C 1
ATOM 790 O O . LYS A 1 102 ? 12.036 1.151 -12.273 1.00 75.38 102 LYS A O 1
ATOM 795 N N . ASN A 1 103 ? 13.327 0.024 -10.841 1.00 74.56 103 ASN A N 1
ATOM 796 C CA . ASN A 1 103 ? 13.889 -0.890 -11.846 1.00 74.56 103 ASN A CA 1
ATOM 797 C C . ASN A 1 103 ? 12.913 -1.973 -12.344 1.00 74.56 103 ASN A C 1
ATOM 799 O O . ASN A 1 103 ? 13.283 -2.735 -13.230 1.00 74.56 103 ASN A O 1
ATOM 803 N N . LEU A 1 104 ? 11.733 -2.129 -11.729 1.00 76.31 104 LEU A N 1
ATOM 804 C CA . LEU A 1 104 ? 10.740 -3.117 -12.176 1.00 76.31 104 LEU A CA 1
ATOM 805 C C . LEU A 1 104 ? 9.814 -2.581 -13.269 1.00 76.31 104 LEU A C 1
ATOM 807 O O . LEU A 1 104 ? 9.179 -3.377 -13.950 1.00 76.31 104 LEU A O 1
ATOM 811 N N . LEU A 1 105 ? 9.699 -1.261 -13.398 1.00 78.12 105 LEU A N 1
ATOM 812 C CA . LEU A 1 105 ? 8.777 -0.603 -14.317 1.00 78.12 105 LEU A CA 1
ATOM 813 C C . LEU A 1 105 ? 9.583 0.186 -15.351 1.00 78.12 105 LEU A C 1
ATOM 815 O O . LEU A 1 105 ? 10.692 0.638 -15.066 1.00 78.12 105 LEU A O 1
ATOM 819 N N . THR A 1 106 ? 9.041 0.333 -16.558 1.00 73.62 106 THR A N 1
ATOM 820 C CA . THR A 1 106 ? 9.682 1.113 -17.623 1.00 73.62 106 THR A CA 1
ATOM 821 C C . THR A 1 106 ? 9.737 2.602 -17.278 1.00 73.62 106 THR A C 1
ATOM 823 O O . THR A 1 106 ? 8.967 3.095 -16.451 1.00 73.62 106 THR A O 1
ATOM 826 N N . GLU A 1 107 ? 10.648 3.338 -17.922 1.00 63.38 107 GLU A N 1
ATOM 827 C CA . GLU A 1 107 ? 10.869 4.768 -17.647 1.00 63.38 107 GLU A CA 1
ATOM 828 C C . GLU A 1 107 ? 9.635 5.651 -17.914 1.00 63.38 107 GLU A C 1
ATOM 830 O O . GLU A 1 107 ? 9.497 6.706 -17.296 1.00 63.38 107 GLU A O 1
ATOM 835 N N . ASP A 1 108 ? 8.700 5.189 -18.751 1.00 66.75 108 ASP A N 1
ATOM 836 C CA . ASP A 1 108 ? 7.446 5.888 -19.064 1.00 66.75 108 ASP A CA 1
ATOM 837 C C . ASP A 1 108 ? 6.390 5.780 -17.947 1.00 66.75 108 ASP A C 1
ATOM 839 O O . ASP A 1 108 ? 5.371 6.481 -17.959 1.00 66.75 108 ASP A O 1
ATOM 843 N N . PHE A 1 109 ? 6.602 4.907 -16.957 1.00 79.06 109 PHE A N 1
ATOM 844 C CA . PHE A 1 109 ? 5.687 4.767 -15.834 1.00 79.06 109 PHE A CA 1
ATOM 845 C C . PHE A 1 109 ? 5.814 5.958 -14.883 1.00 79.06 109 PHE A C 1
ATOM 847 O O . PHE A 1 109 ? 6.829 6.159 -14.215 1.00 79.06 109 PHE A O 1
ATOM 854 N N . SER A 1 110 ? 4.738 6.735 -14.763 1.00 83.19 110 SER A N 1
ATOM 855 C CA . SER A 1 110 ? 4.723 7.917 -13.910 1.00 83.19 110 SER A CA 1
ATOM 856 C C . SER A 1 110 ? 4.056 7.606 -12.554 1.00 83.19 110 SER A C 1
ATOM 858 O O . SER A 1 110 ? 2.832 7.498 -12.461 1.00 83.19 110 SER A O 1
ATOM 860 N N . PRO A 1 111 ? 4.815 7.497 -11.445 1.00 80.12 111 PRO A N 1
ATOM 861 C CA . PRO A 1 111 ? 4.296 6.986 -10.167 1.00 80.12 111 PRO A CA 1
ATOM 862 C C . PRO A 1 111 ? 3.249 7.898 -9.502 1.00 80.12 111 PRO A C 1
ATOM 864 O O . PRO A 1 111 ? 2.416 7.431 -8.725 1.00 80.12 111 PRO A O 1
ATOM 867 N N . TRP A 1 112 ? 3.245 9.190 -9.830 1.00 85.19 112 TRP A N 1
ATOM 868 C CA . TRP A 1 112 ? 2.328 10.196 -9.283 1.00 85.19 112 TRP A CA 1
ATOM 869 C C . TRP A 1 112 ? 0.830 9.883 -9.459 1.00 85.19 112 TRP A C 1
ATOM 871 O O . TRP A 1 112 ? 0.041 10.272 -8.598 1.00 85.19 112 TRP A O 1
ATOM 881 N N . PHE A 1 113 ? 0.416 9.139 -10.495 1.00 88.00 113 PHE A N 1
ATOM 882 C CA . PHE A 1 113 ? -1.002 8.808 -10.703 1.00 88.00 113 PHE A CA 1
ATOM 883 C C . PHE A 1 113 ? -1.590 7.995 -9.547 1.00 88.00 113 PHE A C 1
ATOM 885 O O . PHE A 1 113 ? -2.714 8.253 -9.120 1.00 88.00 113 PHE A O 1
ATOM 892 N N . SER A 1 114 ? -0.826 7.064 -8.969 1.00 90.62 114 SER A N 1
ATOM 893 C CA . SER A 1 114 ? -1.291 6.296 -7.805 1.00 90.62 114 SER A CA 1
ATOM 894 C C . SER A 1 114 ? -1.535 7.194 -6.587 1.00 90.62 114 SER A C 1
ATOM 896 O O . SER A 1 114 ? -2.444 6.939 -5.794 1.00 90.62 114 SER A O 1
ATOM 898 N N . SER A 1 115 ? -0.764 8.274 -6.441 1.00 91.00 115 SER A N 1
ATOM 899 C CA . SER A 1 115 ? -0.895 9.218 -5.326 1.00 91.00 115 SER A CA 1
ATOM 900 C C . SER A 1 115 ? -2.217 9.987 -5.357 1.00 91.00 115 SER A C 1
ATOM 902 O O . SER A 1 115 ? -2.731 10.330 -4.291 1.00 91.00 115 SER A O 1
ATOM 904 N N . ILE A 1 116 ? -2.816 10.177 -6.542 1.00 91.94 116 ILE A N 1
ATOM 905 C CA . ILE A 1 116 ? -4.138 10.806 -6.711 1.00 91.94 116 ILE A CA 1
ATOM 906 C C . ILE A 1 116 ? -5.218 10.030 -5.951 1.00 91.94 116 ILE A C 1
ATOM 908 O O . ILE A 1 116 ? -6.160 10.634 -5.456 1.00 91.94 116 ILE A O 1
ATOM 912 N N . VAL A 1 117 ? -5.073 8.709 -5.810 1.00 93.69 117 VAL A N 1
ATOM 913 C CA . VAL A 1 117 ? -6.012 7.875 -5.046 1.00 93.69 117 VAL A CA 1
ATOM 914 C C . VAL A 1 117 ? -5.575 7.732 -3.586 1.00 93.69 117 VAL A C 1
ATOM 916 O O . VAL A 1 117 ? -6.403 7.846 -2.681 1.00 93.69 117 VAL A O 1
ATOM 919 N N . MET A 1 118 ? -4.280 7.537 -3.318 1.00 94.00 118 MET A N 1
ATOM 920 C CA . MET A 1 118 ? -3.808 7.280 -1.949 1.00 94.00 118 MET A CA 1
ATOM 921 C C . MET A 1 118 ? -3.922 8.492 -1.019 1.00 94.00 118 MET A C 1
ATOM 923 O O . MET A 1 118 ? -4.285 8.351 0.152 1.00 94.00 118 MET A O 1
ATOM 927 N N . ILE A 1 119 ? -3.652 9.699 -1.522 1.00 94.56 119 ILE A N 1
ATOM 928 C CA . ILE A 1 119 ? -3.690 10.920 -0.706 1.00 94.56 119 ILE A CA 1
ATOM 929 C C . ILE A 1 119 ? -5.122 11.233 -0.227 1.00 94.56 119 ILE A C 1
ATOM 931 O O . ILE A 1 119 ? -5.313 11.422 0.975 1.00 94.56 119 ILE A O 1
ATOM 935 N N . PRO A 1 120 ? -6.165 11.226 -1.078 1.00 95.31 120 PRO A N 1
ATOM 936 C CA . PRO A 1 120 ? -7.536 11.406 -0.601 1.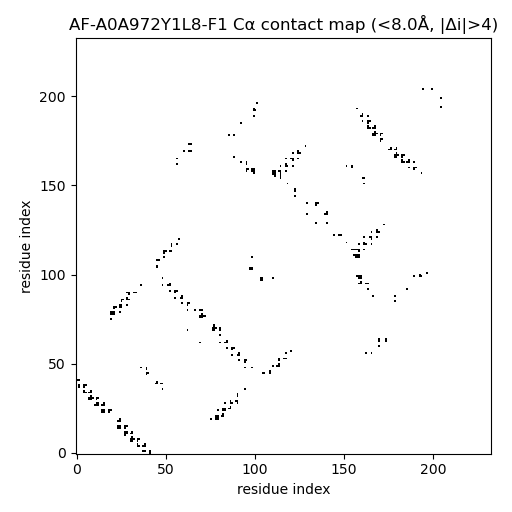00 95.31 120 PRO A CA 1
ATOM 937 C C . PRO A 1 120 ? -7.974 10.339 0.405 1.00 95.31 120 PRO A C 1
ATOM 939 O O . PRO A 1 120 ? -8.627 10.671 1.394 1.00 95.31 120 PRO A O 1
ATOM 942 N N . ILE A 1 121 ? -7.585 9.074 0.202 1.00 95.75 121 ILE A N 1
ATOM 943 C CA . ILE A 1 121 ? -7.910 7.989 1.137 1.00 95.75 121 ILE A CA 1
ATOM 944 C C . ILE A 1 121 ? -7.256 8.230 2.503 1.00 95.75 121 ILE A C 1
ATOM 946 O O . ILE A 1 121 ? -7.931 8.140 3.528 1.00 95.75 121 ILE A O 1
ATOM 950 N N . THR A 1 122 ? -5.965 8.568 2.547 1.00 95.00 122 THR A N 1
ATOM 951 C CA . THR A 1 122 ? -5.275 8.873 3.816 1.00 95.00 122 THR A CA 1
ATOM 952 C C . THR A 1 122 ? -5.904 10.068 4.531 1.00 95.00 122 THR A C 1
ATOM 954 O O . THR A 1 122 ? -6.171 9.983 5.731 1.00 95.00 122 THR A O 1
ATOM 957 N N . LEU A 1 123 ? -6.230 11.149 3.813 1.00 95.38 123 LEU A N 1
ATOM 958 C CA . LEU A 1 123 ? -6.931 12.310 4.376 1.00 95.38 123 LEU A CA 1
ATOM 959 C C . LEU A 1 123 ? -8.314 11.945 4.925 1.00 95.38 123 LEU A C 1
ATOM 961 O O . LEU A 1 123 ? -8.696 12.398 6.008 1.00 95.38 123 LEU A O 1
ATOM 965 N N . TYR A 1 124 ? -9.054 11.089 4.220 1.00 95.81 124 TYR A N 1
ATOM 966 C CA . TYR A 1 124 ? -10.329 10.570 4.698 1.00 95.81 124 TYR A CA 1
ATOM 967 C C . TYR A 1 124 ? -10.166 9.773 6.003 1.00 95.81 124 TYR A C 1
ATOM 969 O O . TYR A 1 124 ? -10.919 10.002 6.952 1.00 95.81 124 TYR A O 1
ATOM 977 N N . LEU A 1 125 ? -9.156 8.907 6.110 1.00 95.25 125 LEU A N 1
ATOM 978 C CA . LEU A 1 125 ? -8.880 8.148 7.337 1.00 95.25 125 LEU A CA 1
ATOM 979 C C . LEU A 1 125 ? -8.492 9.057 8.507 1.00 95.25 125 LEU A C 1
ATOM 981 O O . LEU A 1 125 ? -8.995 8.879 9.616 1.00 95.25 125 LEU A O 1
ATOM 985 N N . ILE A 1 126 ? -7.674 10.082 8.260 1.00 94.06 126 ILE A N 1
ATOM 986 C CA . ILE A 1 126 ? -7.340 11.103 9.262 1.00 94.06 126 ILE A CA 1
ATOM 987 C C . ILE A 1 126 ? -8.613 11.802 9.752 1.00 94.06 126 ILE A C 1
ATOM 989 O O . ILE A 1 126 ? -8.788 11.999 10.955 1.00 94.06 126 ILE A O 1
ATOM 993 N N . SER A 1 127 ? -9.545 12.113 8.844 1.00 92.94 127 SER A N 1
ATOM 994 C CA . SER A 1 127 ? -10.821 12.725 9.218 1.00 92.94 127 SER A CA 1
ATOM 995 C C . SER A 1 127 ? -11.652 11.852 10.161 1.00 92.94 127 SER A C 1
ATOM 997 O O . SER A 1 127 ? -12.296 12.383 11.067 1.00 92.94 127 SER A O 1
ATOM 999 N N . GLN A 1 128 ? -11.611 10.527 9.988 1.00 92.62 128 GLN A N 1
ATOM 1000 C CA . GLN A 1 128 ? -12.287 9.578 10.871 1.00 92.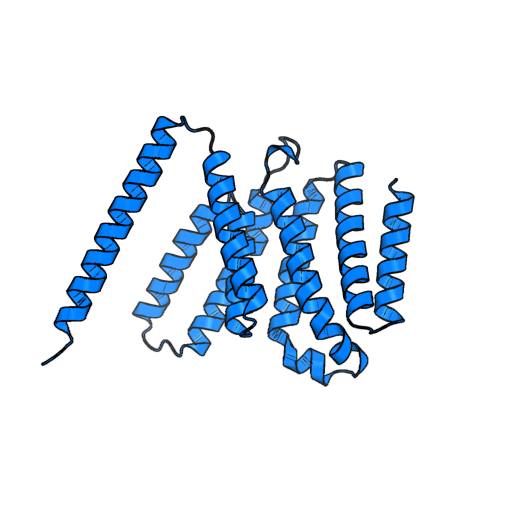62 128 GLN A CA 1
ATOM 1001 C C . GLN A 1 128 ? -11.596 9.500 12.235 1.00 92.62 128 GLN A C 1
ATOM 1003 O O . GLN A 1 128 ? -12.261 9.571 13.264 1.00 92.62 128 GLN A O 1
ATOM 1008 N N . ILE A 1 129 ? -10.262 9.446 12.261 1.00 91.38 129 ILE A N 1
ATOM 1009 C CA . ILE A 1 129 ? -9.491 9.394 13.511 1.00 91.38 129 ILE A CA 1
ATOM 1010 C C . ILE A 1 129 ? -9.719 10.655 14.353 1.00 91.38 129 ILE A C 1
ATOM 1012 O O . ILE A 1 129 ? -9.958 10.551 15.551 1.00 91.38 129 ILE A O 1
ATOM 1016 N N . ILE A 1 130 ? -9.727 11.845 13.743 1.00 90.56 130 ILE A N 1
ATOM 1017 C CA . ILE A 1 130 ? -10.002 13.106 14.455 1.00 90.56 130 ILE A CA 1
ATOM 1018 C C . ILE A 1 130 ? -11.394 13.094 15.104 1.00 90.56 130 ILE A C 1
ATOM 1020 O O . ILE A 1 130 ? -11.551 13.612 16.209 1.00 90.56 130 ILE A O 1
ATOM 1024 N N . LYS A 1 131 ? -12.398 12.512 14.430 1.00 87.94 131 LYS A N 1
ATOM 1025 C CA . LYS A 1 131 ? -13.750 12.358 14.991 1.00 87.94 131 LYS A CA 1
ATOM 1026 C C . LYS A 1 131 ? -13.753 11.400 16.182 1.00 87.94 131 LYS A C 1
ATOM 1028 O O . LYS A 1 131 ? -14.368 11.715 17.191 1.00 87.94 131 LYS A O 1
ATOM 1033 N N . ILE A 1 132 ? -13.054 10.267 16.077 1.00 88.12 132 ILE A N 1
ATOM 1034 C CA . ILE A 1 132 ? -12.958 9.262 17.150 1.00 88.12 132 ILE A CA 1
ATOM 1035 C C . ILE A 1 132 ? -12.230 9.828 18.379 1.00 88.12 132 ILE A C 1
ATOM 1037 O O . ILE A 1 132 ? -12.619 9.546 19.507 1.00 88.12 132 ILE A O 1
ATOM 1041 N N . LEU A 1 133 ? -11.202 10.652 18.168 1.00 86.06 133 LEU A N 1
ATOM 1042 C CA . LEU A 1 133 ? -10.431 11.296 19.236 1.00 86.06 133 LEU A CA 1
ATOM 1043 C C . LEU A 1 133 ? -11.129 12.521 19.862 1.00 86.06 133 LEU A C 1
ATOM 1045 O O . LEU A 1 133 ? -10.536 13.160 20.727 1.00 86.06 133 LEU A O 1
ATOM 1049 N N . ASP A 1 134 ? -12.343 12.870 19.418 1.00 84.56 134 ASP A N 1
ATOM 1050 C CA . ASP A 1 134 ? -13.149 14.002 19.909 1.00 84.56 134 ASP A CA 1
ATOM 1051 C C . ASP A 1 134 ? -12.346 15.315 20.051 1.00 84.56 134 ASP A C 1
ATOM 1053 O O . ASP A 1 134 ? -12.361 16.004 21.074 1.00 84.56 134 ASP A O 1
ATOM 1057 N N . VAL A 1 135 ? -11.579 15.674 19.013 1.00 81.75 135 VAL A N 1
ATOM 1058 C CA . VAL A 1 135 ? -10.761 16.898 19.025 1.00 81.75 135 VAL A CA 1
ATOM 1059 C C . VAL A 1 135 ? -11.662 18.132 18.869 1.00 81.75 135 VAL A C 1
ATOM 1061 O O . VAL A 1 135 ? -11.984 18.549 17.756 1.00 81.75 135 VAL A O 1
ATOM 1064 N N . LYS A 1 136 ? -12.052 18.741 19.997 1.00 79.00 136 LYS A N 1
ATOM 1065 C CA . LYS A 1 136 ? -13.017 19.865 20.055 1.00 79.00 136 LYS A CA 1
ATOM 1066 C C . LYS A 1 136 ? -12.473 21.205 19.553 1.00 79.00 136 LYS A C 1
ATOM 1068 O O . LYS A 1 136 ? -13.217 22.020 19.016 1.00 79.00 136 LYS A O 1
ATOM 1073 N N . LEU A 1 137 ? -11.177 21.462 19.736 1.00 82.75 137 LEU A N 1
ATOM 1074 C CA . LEU A 1 137 ? -10.556 22.736 19.363 1.00 82.75 137 LEU A CA 1
ATOM 1075 C C . LEU A 1 137 ? -10.385 22.839 17.839 1.00 82.75 137 LEU A C 1
ATOM 1077 O O . LEU A 1 137 ? -9.611 22.108 17.222 1.00 82.75 137 LEU A O 1
ATOM 1081 N N . THR A 1 138 ? -11.051 23.816 17.223 1.00 79.94 138 THR A N 1
ATOM 1082 C CA . THR A 1 138 ? -10.961 24.082 15.774 1.00 79.94 138 THR A CA 1
ATOM 1083 C C . THR A 1 138 ? -9.531 24.397 15.332 1.00 79.94 138 THR A C 1
ATOM 1085 O O . THR A 1 138 ? -9.086 23.942 14.279 1.00 79.94 138 THR A O 1
ATOM 1088 N N . LYS A 1 139 ? -8.770 25.107 16.175 1.00 84.75 139 LYS A N 1
ATOM 1089 C CA . LYS A 1 139 ? -7.365 25.437 15.915 1.00 84.75 139 LYS A CA 1
ATOM 1090 C C . LYS A 1 139 ? -6.480 24.190 15.827 1.00 84.75 139 LYS A C 1
ATOM 1092 O O . LYS A 1 139 ? -5.686 24.091 14.897 1.00 84.75 139 LYS A O 1
ATOM 1097 N N . SER A 1 140 ? -6.616 23.229 16.746 1.00 83.38 140 SER A N 1
ATOM 1098 C CA . SER A 1 140 ? -5.811 21.998 16.708 1.00 83.38 140 SER A CA 1
ATOM 1099 C C . SER A 1 140 ? -6.212 21.103 15.538 1.00 83.38 140 SER A C 1
ATOM 1101 O O . SER A 1 140 ? -5.335 20.582 14.856 1.00 83.38 140 SER A O 1
ATOM 1103 N N . LYS A 1 141 ? -7.512 21.002 15.235 1.00 87.38 141 LYS A N 1
ATOM 1104 C CA . LYS A 1 141 ? -8.010 20.300 14.044 1.00 87.38 141 LYS A CA 1
ATOM 1105 C C . LYS A 1 141 ? -7.380 20.848 12.760 1.00 87.38 141 LYS A C 1
ATOM 1107 O O . LYS A 1 141 ? -6.848 20.074 11.969 1.00 87.38 141 LYS A O 1
ATOM 1112 N N . ASN A 1 142 ? -7.383 22.169 12.575 1.00 87.19 142 ASN A N 1
ATOM 1113 C CA . ASN A 1 142 ? -6.801 22.802 11.388 1.00 87.19 142 ASN A CA 1
ATOM 1114 C C . ASN A 1 142 ? -5.284 22.579 11.295 1.00 87.19 142 ASN A C 1
ATOM 1116 O O . ASN A 1 142 ? -4.780 22.307 10.209 1.00 87.19 142 ASN A O 1
ATOM 1120 N N . ILE A 1 143 ? -4.566 22.627 12.424 1.00 88.94 143 ILE A N 1
ATOM 1121 C CA . ILE A 1 143 ? -3.126 22.329 12.472 1.00 88.94 143 ILE A CA 1
ATOM 1122 C C . ILE A 1 143 ? -2.849 20.881 12.040 1.00 88.94 143 ILE A C 1
ATOM 1124 O O . ILE A 1 143 ? -1.938 20.654 11.246 1.00 88.94 143 ILE A O 1
ATOM 1128 N N . ILE A 1 144 ? -3.640 19.909 12.513 1.00 89.25 144 ILE A N 1
ATOM 1129 C CA . ILE A 1 144 ? -3.481 18.494 12.138 1.00 89.25 144 ILE A CA 1
ATOM 1130 C C . ILE A 1 144 ? -3.685 18.310 10.632 1.00 89.25 144 ILE A C 1
ATOM 1132 O O . ILE A 1 144 ? -2.857 17.668 9.986 1.00 89.25 144 ILE A O 1
ATOM 1136 N N . TYR A 1 145 ? -4.745 18.886 10.055 1.00 90.31 145 TYR A N 1
ATOM 1137 C CA . TYR A 1 145 ? -4.980 18.801 8.610 1.00 90.31 145 TYR A CA 1
ATOM 1138 C C . TYR A 1 145 ? -3.862 19.458 7.805 1.00 90.31 145 TYR A C 1
ATOM 1140 O O . TYR A 1 145 ? -3.379 18.855 6.851 1.00 90.31 145 TYR A O 1
ATOM 1148 N N . TYR A 1 146 ? -3.413 20.649 8.207 1.00 90.12 146 TYR A N 1
ATOM 1149 C CA . TYR A 1 146 ? -2.332 21.351 7.522 1.00 90.12 146 TYR A CA 1
ATOM 1150 C C . TYR A 1 146 ? -1.033 20.533 7.520 1.00 90.12 146 TYR A C 1
ATOM 1152 O O . TYR A 1 146 ? -0.441 20.318 6.465 1.00 90.12 146 TYR A O 1
ATOM 1160 N N . LEU A 1 147 ? -0.628 20.006 8.681 1.00 89.25 147 LEU A N 1
ATOM 1161 C CA . LEU A 1 147 ? 0.551 19.141 8.794 1.00 89.25 147 LEU A CA 1
ATOM 1162 C C . LEU A 1 147 ? 0.401 17.862 7.965 1.00 89.25 147 LEU A C 1
ATOM 1164 O O . LEU A 1 147 ? 1.344 17.449 7.297 1.00 89.25 147 LEU A O 1
ATOM 1168 N N . SER A 1 148 ? -0.787 17.258 7.973 1.00 91.50 148 SER A N 1
ATOM 1169 C CA . SER A 1 148 ? -1.057 16.035 7.216 1.00 91.50 148 SER A CA 1
ATOM 1170 C C . SER A 1 148 ? -0.952 16.266 5.710 1.00 91.50 148 SER A C 1
ATOM 1172 O O . SER A 1 148 ? -0.284 15.504 5.019 1.00 91.50 148 SER A O 1
ATOM 1174 N N . VAL A 1 149 ? -1.558 17.341 5.198 1.00 92.12 149 VAL A N 1
ATOM 1175 C CA . VAL A 1 149 ? -1.472 17.715 3.780 1.00 92.12 149 VAL A CA 1
ATOM 1176 C C . VAL A 1 149 ? -0.033 18.041 3.394 1.00 92.12 149 VAL A C 1
ATOM 1178 O O . VAL A 1 149 ? 0.412 17.610 2.333 1.00 92.12 149 VAL A O 1
ATOM 1181 N N . LEU A 1 150 ? 0.720 18.731 4.255 1.00 90.69 150 LEU A N 1
ATOM 1182 C CA . LEU A 1 150 ? 2.127 19.042 4.006 1.00 90.69 150 LEU A CA 1
ATOM 1183 C C . LEU A 1 150 ? 2.972 17.765 3.861 1.00 90.69 150 LEU A C 1
ATOM 1185 O O . LEU A 1 150 ? 3.728 17.630 2.899 1.00 90.69 150 LEU A O 1
ATOM 1189 N N . ILE A 1 151 ? 2.803 16.804 4.777 1.00 90.31 151 ILE A N 1
ATOM 1190 C CA . ILE A 1 151 ? 3.507 15.513 4.735 1.00 90.31 151 ILE A CA 1
ATOM 1191 C C . ILE A 1 151 ? 3.105 14.723 3.483 1.00 90.31 151 ILE A C 1
ATOM 1193 O O . ILE A 1 151 ? 3.971 14.237 2.758 1.00 90.31 151 ILE A O 1
ATOM 1197 N N . LEU A 1 152 ? 1.805 14.627 3.190 1.00 91.00 152 LEU A N 1
ATOM 1198 C CA . LEU A 1 152 ? 1.297 13.850 2.056 1.00 91.00 152 LEU A CA 1
ATOM 1199 C C . LEU A 1 152 ? 1.688 14.455 0.701 1.00 91.00 152 LEU A C 1
ATOM 1201 O O . LEU A 1 152 ? 2.001 13.710 -0.226 1.00 91.00 152 LEU A O 1
ATOM 1205 N N . THR A 1 153 ? 1.757 15.785 0.597 1.00 87.19 153 THR A N 1
ATOM 1206 C CA . THR A 1 153 ? 2.246 16.478 -0.609 1.00 87.19 153 THR A CA 1
ATOM 1207 C C . THR A 1 153 ? 3.700 16.112 -0.909 1.00 87.19 153 THR A C 1
ATOM 1209 O O . THR A 1 153 ? 4.055 15.882 -2.061 1.00 87.19 153 THR A O 1
ATOM 1212 N N . SER A 1 154 ? 4.535 15.961 0.124 1.00 86.75 154 SER A N 1
ATOM 1213 C CA . SER A 1 154 ? 5.924 15.504 -0.041 1.00 86.75 154 SER A CA 1
ATOM 1214 C C . SER A 1 154 ? 6.014 14.067 -0.588 1.00 86.75 154 SER A C 1
ATOM 1216 O O . SER A 1 154 ? 6.990 13.694 -1.234 1.00 86.75 154 SER A O 1
ATOM 1218 N N . THR A 1 155 ? 4.966 13.258 -0.397 1.00 89.06 155 THR A N 1
ATOM 1219 C CA . THR A 1 155 ? 4.913 11.856 -0.850 1.00 89.06 155 THR A CA 1
ATOM 1220 C C . THR A 1 155 ? 4.277 11.651 -2.227 1.00 89.06 155 THR A C 1
ATOM 1222 O O . THR A 1 155 ? 4.110 10.508 -2.645 1.00 89.06 155 THR A O 1
ATOM 1225 N N . VAL A 1 156 ? 3.951 12.715 -2.973 1.00 89.31 156 VAL A N 1
ATOM 1226 C CA . VAL A 1 156 ? 3.296 12.607 -4.296 1.00 89.31 156 VAL A CA 1
ATOM 1227 C C . VAL A 1 156 ? 4.092 11.737 -5.274 1.00 89.31 156 VAL A C 1
ATOM 1229 O O . VAL A 1 156 ? 3.498 10.948 -6.007 1.00 89.31 156 VAL A O 1
ATOM 1232 N N . PHE A 1 157 ? 5.422 11.815 -5.249 1.00 86.94 157 PHE A N 1
ATOM 1233 C CA . PHE A 1 157 ? 6.295 11.015 -6.118 1.00 86.94 157 PHE A CA 1
ATOM 1234 C C . PHE A 1 157 ? 6.612 9.616 -5.572 1.00 86.94 157 PHE A C 1
ATOM 1236 O O . PHE A 1 157 ? 7.253 8.824 -6.254 1.00 86.94 157 PHE A O 1
ATOM 1243 N N . SER A 1 158 ? 6.149 9.294 -4.363 1.00 89.31 158 SER A N 1
ATOM 1244 C CA . SER A 1 158 ? 6.340 7.994 -3.723 1.00 89.31 158 SER A CA 1
ATOM 1245 C C . SER A 1 158 ? 5.002 7.462 -3.193 1.00 89.31 158 SER A C 1
ATOM 1247 O O . SER A 1 158 ? 4.762 7.427 -1.979 1.00 89.31 158 SER A O 1
ATOM 1249 N N . PRO A 1 159 ? 4.096 7.030 -4.095 1.00 91.31 159 PRO A N 1
ATOM 1250 C CA . PRO A 1 159 ? 2.787 6.491 -3.720 1.00 91.31 159 PRO A CA 1
ATOM 1251 C C . PRO A 1 159 ? 2.886 5.271 -2.795 1.00 91.31 159 PRO A C 1
ATOM 1253 O O . PRO A 1 159 ? 1.957 5.014 -2.032 1.00 91.31 159 PRO A O 1
ATOM 1256 N N . ALA A 1 160 ? 4.003 4.535 -2.831 1.00 93.94 160 ALA A N 1
ATOM 1257 C CA . ALA A 1 160 ? 4.252 3.387 -1.964 1.00 93.94 160 ALA A CA 1
ATOM 1258 C C . ALA A 1 160 ? 4.259 3.769 -0.471 1.00 93.94 160 ALA A C 1
ATOM 1260 O O . ALA A 1 160 ? 3.651 3.075 0.345 1.00 93.94 160 ALA A O 1
ATOM 1261 N N . ILE A 1 161 ? 4.861 4.916 -0.122 1.00 94.56 161 ILE A N 1
ATOM 1262 C CA . ILE A 1 161 ? 4.863 5.447 1.252 1.00 94.56 161 ILE A CA 1
ATOM 1263 C C . ILE A 1 161 ? 3.434 5.805 1.676 1.00 94.56 161 ILE A C 1
ATOM 1265 O O . ILE A 1 161 ? 2.982 5.393 2.744 1.00 94.56 161 ILE A O 1
ATOM 1269 N N . SER A 1 162 ? 2.696 6.518 0.821 1.00 94.25 162 SER A N 1
ATOM 1270 C CA . SER A 1 162 ? 1.298 6.888 1.089 1.00 94.25 162 SER A CA 1
ATOM 1271 C C . SER A 1 162 ? 0.398 5.654 1.253 1.00 94.25 162 SER A C 1
ATOM 1273 O O . SER A 1 162 ? -0.395 5.574 2.190 1.00 94.25 162 SER A O 1
ATOM 1275 N N . GLY A 1 163 ? 0.581 4.628 0.418 1.00 94.56 163 GLY A N 1
ATOM 1276 C CA .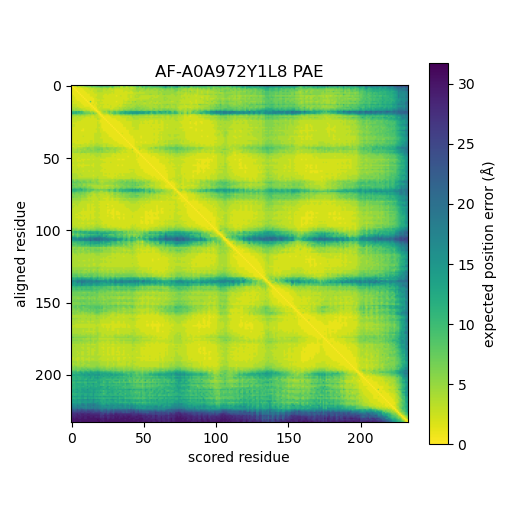 GLY A 1 163 ? -0.137 3.359 0.535 1.00 94.56 163 GLY A CA 1
ATOM 1277 C C . GLY A 1 163 ? 0.178 2.588 1.822 1.00 94.56 163 GLY A C 1
ATOM 1278 O O . GLY A 1 163 ? -0.727 2.024 2.436 1.00 94.56 163 GLY A O 1
ATOM 1279 N N . ALA A 1 164 ? 1.427 2.600 2.291 1.00 96.75 164 ALA A N 1
ATOM 1280 C CA . ALA A 1 164 ? 1.778 1.987 3.572 1.00 96.75 164 ALA A CA 1
ATOM 1281 C C . ALA A 1 164 ? 1.167 2.744 4.766 1.00 96.75 164 ALA A C 1
ATOM 1283 O O . ALA A 1 164 ? 0.685 2.113 5.711 1.00 96.75 164 ALA A O 1
ATOM 1284 N N . LEU A 1 165 ? 1.071 4.079 4.689 1.00 96.25 165 LEU A N 1
ATOM 1285 C CA . LEU A 1 165 ? 0.344 4.885 5.676 1.00 96.25 165 LEU A CA 1
ATOM 1286 C C . LEU A 1 165 ? -1.147 4.524 5.734 1.00 96.25 165 LEU A C 1
ATOM 1288 O O . LEU A 1 165 ? -1.705 4.462 6.829 1.00 96.25 165 LEU A O 1
ATOM 1292 N N . ILE A 1 166 ? -1.791 4.225 4.598 1.00 97.00 166 ILE A N 1
ATOM 1293 C CA . ILE A 1 166 ? -3.182 3.729 4.575 1.00 97.00 166 ILE A CA 1
ATOM 1294 C C . ILE A 1 166 ? -3.313 2.452 5.407 1.00 97.00 166 ILE A C 1
ATOM 1296 O O . ILE A 1 166 ? -4.229 2.358 6.226 1.00 97.00 166 ILE A O 1
ATOM 1300 N N . ILE A 1 167 ? -2.392 1.494 5.240 1.00 97.50 167 ILE A N 1
ATOM 1301 C CA . ILE A 1 167 ? -2.400 0.238 6.007 1.00 97.50 167 ILE A CA 1
ATOM 1302 C C . ILE A 1 167 ? -2.281 0.528 7.504 1.00 97.50 167 ILE A C 1
ATOM 1304 O O . ILE A 1 167 ? -3.079 0.003 8.283 1.00 97.50 167 ILE A O 1
ATOM 1308 N N . ILE A 1 168 ? -1.331 1.381 7.907 1.00 97.44 168 ILE A N 1
ATOM 1309 C CA . ILE A 1 168 ? -1.139 1.767 9.313 1.00 97.44 168 ILE A CA 1
ATOM 1310 C C . ILE A 1 168 ? -2.423 2.379 9.878 1.00 97.44 168 ILE A C 1
ATOM 1312 O O . ILE A 1 168 ? -2.921 1.914 10.902 1.00 97.44 168 ILE A O 1
ATOM 1316 N N . LEU A 1 169 ? -2.968 3.404 9.217 1.00 96.19 169 LEU A N 1
ATOM 1317 C CA . LEU A 1 169 ? -4.116 4.161 9.721 1.00 96.19 169 LEU A CA 1
ATOM 1318 C C . LEU A 1 169 ? -5.382 3.301 9.802 1.00 96.19 169 LEU A C 1
ATOM 1320 O O . LEU A 1 169 ? -6.105 3.375 10.793 1.00 96.19 169 LEU A O 1
ATOM 1324 N N . LEU A 1 170 ? -5.638 2.453 8.803 1.00 96.38 170 LEU A N 1
ATOM 1325 C CA . LEU A 1 170 ? -6.772 1.527 8.827 1.00 96.38 170 LEU A CA 1
ATOM 1326 C C . LEU A 1 170 ? -6.637 0.474 9.920 1.00 96.38 170 LEU A C 1
ATOM 1328 O O . LEU A 1 170 ? -7.586 0.235 10.666 1.00 96.38 170 LEU A O 1
ATOM 1332 N N . CYS A 1 171 ? -5.467 -0.161 10.021 1.00 96.19 171 CYS A N 1
ATOM 1333 C CA . CYS A 1 171 ? -5.242 -1.192 11.028 1.00 96.19 171 CYS A CA 1
ATOM 1334 C C . CYS A 1 171 ? -5.285 -0.605 12.441 1.00 96.19 171 CYS A C 1
ATOM 1336 O O . CYS A 1 171 ? -5.762 -1.274 13.352 1.00 96.19 171 CYS A O 1
ATOM 1338 N N . PHE A 1 172 ? -4.847 0.644 12.618 1.00 94.69 172 PHE A N 1
ATOM 1339 C CA . PHE A 1 172 ? -5.023 1.386 13.862 1.00 94.69 172 PHE A CA 1
ATOM 1340 C C . PHE A 1 172 ? -6.508 1.611 14.178 1.00 94.69 172 PHE A C 1
ATOM 1342 O O . PHE A 1 172 ? -6.952 1.265 15.268 1.00 94.69 172 PHE A O 1
ATOM 1349 N N . LEU A 1 173 ? -7.291 2.113 13.216 1.00 93.88 173 LEU A N 1
ATOM 1350 C CA . LEU A 1 173 ? -8.712 2.423 13.409 1.00 93.88 173 LEU A CA 1
ATOM 1351 C C . LEU A 1 173 ? -9.540 1.180 13.784 1.00 93.88 173 LEU A C 1
ATOM 1353 O O . LEU A 1 173 ? -10.423 1.265 14.633 1.00 93.88 173 LEU A O 1
ATOM 1357 N N . VAL A 1 174 ? -9.219 0.022 13.202 1.00 92.50 174 VAL A N 1
ATOM 1358 C CA . VAL A 1 174 ? -9.903 -1.262 13.462 1.00 92.50 174 VAL A CA 1
ATOM 1359 C C . VAL A 1 174 ? -9.205 -2.096 14.557 1.00 92.50 174 VAL A C 1
ATOM 1361 O O . VAL A 1 174 ? -9.615 -3.209 14.864 1.00 92.50 174 VAL A O 1
ATOM 1364 N N . ASN A 1 175 ? -8.149 -1.579 15.197 1.00 93.25 175 ASN A N 1
ATOM 1365 C CA . ASN A 1 175 ? -7.360 -2.284 16.222 1.00 93.25 175 ASN A CA 1
ATOM 1366 C C . ASN A 1 175 ? -6.743 -3.631 15.767 1.00 93.25 175 ASN A C 1
ATOM 1368 O O . ASN A 1 175 ? -6.533 -4.548 16.568 1.00 93.25 175 ASN A O 1
ATOM 1372 N N . TYR A 1 176 ? -6.389 -3.763 14.486 1.00 93.50 176 TYR A N 1
ATOM 1373 C CA . TYR A 1 176 ? -5.740 -4.953 13.934 1.00 93.50 176 TYR A CA 1
ATOM 1374 C C . TYR A 1 176 ? -4.209 -4.903 14.108 1.00 93.50 176 TYR A C 1
ATOM 1376 O O . TYR A 1 176 ? -3.469 -4.430 13.245 1.00 93.50 176 TYR A O 1
ATOM 1384 N N . ARG A 1 177 ? -3.722 -5.415 15.248 1.00 93.69 177 ARG A N 1
ATOM 1385 C CA . ARG A 1 177 ? -2.314 -5.297 15.691 1.00 93.69 177 ARG A CA 1
ATOM 1386 C C . ARG A 1 177 ? -1.283 -5.838 14.698 1.00 93.69 177 ARG A C 1
ATOM 1388 O O . ARG A 1 177 ? -0.263 -5.197 14.472 1.00 93.69 177 ARG A O 1
ATOM 1395 N N . THR A 1 178 ? -1.524 -7.005 14.107 1.00 93.94 178 THR A N 1
ATOM 1396 C CA . THR A 1 178 ? -0.563 -7.631 13.183 1.00 93.94 178 THR A CA 1
ATOM 1397 C C . THR A 1 178 ? -0.424 -6.828 11.893 1.00 93.94 178 THR A C 1
ATOM 1399 O O . THR A 1 178 ? 0.693 -6.531 11.483 1.00 93.94 178 THR A O 1
ATOM 1402 N N . GLY A 1 179 ? -1.538 -6.402 11.289 1.00 94.56 179 GLY A N 1
ATOM 1403 C CA . GLY A 1 179 ? -1.510 -5.539 10.103 1.00 94.56 179 GLY A CA 1
ATOM 1404 C C . GLY A 1 179 ? -0.911 -4.164 10.386 1.00 94.56 179 GLY A C 1
ATOM 1405 O O . GLY A 1 179 ? -0.212 -3.622 9.538 1.00 94.56 179 GLY A O 1
ATOM 1406 N N . PHE A 1 180 ? -1.100 -3.636 11.598 1.00 96.69 180 PHE A N 1
ATOM 1407 C CA . PHE A 1 180 ? -0.460 -2.395 12.031 1.00 96.69 180 PHE A CA 1
ATOM 1408 C C . PHE A 1 180 ? 1.071 -2.514 12.045 1.00 96.69 180 PHE A C 1
ATOM 1410 O O . PHE A 1 180 ? 1.755 -1.676 11.460 1.00 96.69 180 PHE A O 1
ATOM 1417 N N . VAL A 1 181 ? 1.614 -3.588 12.634 1.00 97.69 181 VAL A N 1
ATOM 1418 C CA . VAL A 1 181 ? 3.063 -3.860 12.624 1.00 97.69 181 VAL A CA 1
ATOM 1419 C C . VAL A 1 181 ? 3.578 -4.046 11.195 1.00 97.69 181 VAL A C 1
ATOM 1421 O O . VAL A 1 181 ? 4.592 -3.454 10.834 1.00 97.69 181 VAL A O 1
ATOM 1424 N N . ILE A 1 182 ? 2.858 -4.800 10.358 1.00 97.12 182 ILE A N 1
ATOM 1425 C CA . ILE A 1 182 ? 3.207 -4.976 8.940 1.00 97.12 182 ILE A CA 1
ATOM 1426 C C . ILE A 1 182 ? 3.245 -3.622 8.213 1.00 97.12 182 ILE A C 1
ATOM 1428 O O . ILE A 1 182 ? 4.182 -3.358 7.466 1.00 97.12 182 ILE A O 1
ATOM 1432 N N . GLY A 1 183 ? 2.274 -2.740 8.464 1.00 97.00 183 GLY A N 1
ATOM 1433 C CA . GLY A 1 183 ? 2.241 -1.390 7.902 1.00 97.00 183 GLY A CA 1
ATOM 1434 C C . GLY A 1 183 ? 3.439 -0.533 8.325 1.00 97.00 183 GLY A C 1
ATOM 1435 O O . GLY A 1 183 ? 4.004 0.176 7.491 1.00 97.00 183 GLY A O 1
ATOM 1436 N N . ILE A 1 184 ? 3.875 -0.624 9.587 1.00 97.25 184 ILE A N 1
ATOM 1437 C CA . ILE A 1 184 ? 5.084 0.061 10.078 1.00 97.25 184 ILE A CA 1
ATOM 1438 C C . ILE A 1 184 ? 6.327 -0.448 9.348 1.00 97.25 184 ILE A C 1
ATOM 1440 O O . ILE A 1 184 ? 7.090 0.357 8.819 1.00 97.25 184 ILE A O 1
ATOM 1444 N N . ILE A 1 185 ? 6.509 -1.771 9.278 1.00 97.94 185 ILE A N 1
ATOM 1445 C CA . ILE A 1 185 ? 7.645 -2.391 8.579 1.00 97.94 185 ILE A CA 1
ATOM 1446 C C . ILE A 1 185 ? 7.652 -1.961 7.107 1.00 97.94 185 ILE A C 1
ATOM 1448 O O . ILE A 1 185 ? 8.688 -1.539 6.596 1.00 97.94 185 ILE A O 1
ATOM 1452 N N . ALA A 1 186 ? 6.494 -2.002 6.443 1.00 96.50 186 ALA A N 1
ATOM 1453 C CA . ALA A 1 186 ? 6.343 -1.568 5.059 1.00 96.50 186 ALA A CA 1
ATOM 1454 C C . ALA A 1 186 ? 6.686 -0.082 4.880 1.00 96.50 186 ALA A C 1
ATOM 1456 O O . ALA A 1 186 ? 7.378 0.281 3.936 1.00 96.50 186 ALA A O 1
ATOM 1457 N N . THR A 1 187 ? 6.260 0.780 5.804 1.00 95.94 187 THR A N 1
ATOM 1458 C CA . THR A 1 187 ? 6.556 2.219 5.750 1.00 95.94 187 THR A CA 1
ATOM 1459 C C . THR A 1 187 ? 8.051 2.485 5.896 1.00 95.94 187 THR A C 1
ATOM 1461 O O . THR A 1 187 ? 8.606 3.248 5.110 1.00 95.94 187 THR A O 1
ATOM 1464 N N . ILE A 1 188 ? 8.722 1.820 6.844 1.00 95.69 188 ILE A N 1
ATOM 1465 C CA . ILE A 1 188 ? 10.183 1.899 6.999 1.00 95.69 188 ILE A CA 1
ATOM 1466 C C . ILE A 1 188 ? 10.865 1.445 5.707 1.00 95.69 188 ILE A C 1
ATOM 1468 O O . ILE A 1 188 ? 11.696 2.173 5.171 1.00 95.69 188 ILE A O 1
ATOM 1472 N N . TYR A 1 189 ? 10.460 0.291 5.170 1.00 95.50 189 TYR A N 1
ATOM 1473 C CA . TYR A 1 189 ? 11.002 -0.245 3.925 1.00 95.50 189 TYR A CA 1
ATOM 1474 C C . TYR A 1 189 ? 10.848 0.733 2.751 1.00 95.50 189 TYR A C 1
ATOM 1476 O O . TYR A 1 189 ? 11.830 1.021 2.073 1.00 95.50 189 TYR A O 1
ATOM 1484 N N . PHE A 1 190 ? 9.656 1.294 2.524 1.00 94.25 190 PHE A N 1
ATOM 1485 C CA . PHE A 1 190 ? 9.419 2.206 1.401 1.00 94.25 190 PHE A CA 1
ATOM 1486 C C . PHE A 1 190 ? 10.100 3.564 1.563 1.00 94.25 190 PHE A C 1
ATOM 1488 O O . PHE A 1 190 ? 10.529 4.142 0.567 1.00 94.25 190 PHE A O 1
ATOM 1495 N N . ILE A 1 191 ? 10.251 4.067 2.792 1.00 92.31 191 ILE A N 1
ATOM 1496 C CA . ILE A 1 191 ? 11.061 5.264 3.053 1.00 92.31 191 ILE A CA 1
ATOM 1497 C C . ILE A 1 191 ? 12.533 4.979 2.740 1.00 92.31 191 ILE A C 1
ATOM 1499 O O . ILE A 1 191 ? 13.180 5.783 2.069 1.00 92.31 191 ILE A O 1
ATOM 1503 N N . SER A 1 192 ? 13.059 3.834 3.186 1.00 90.25 192 SER A N 1
ATOM 1504 C CA . SER A 1 192 ? 14.427 3.417 2.875 1.00 90.25 192 SER A CA 1
ATOM 1505 C C . SER A 1 192 ? 14.633 3.258 1.369 1.00 90.25 192 SER A C 1
ATOM 1507 O O . SER A 1 192 ? 15.579 3.822 0.827 1.00 90.25 192 SER A O 1
ATOM 1509 N N . GLN A 1 193 ? 13.728 2.559 0.682 1.00 89.62 193 GLN A N 1
ATOM 1510 C CA . GLN A 1 193 ? 13.764 2.381 -0.769 1.00 89.62 193 GLN A CA 1
ATOM 1511 C C . GLN A 1 193 ? 13.758 3.736 -1.490 1.00 89.62 193 GLN A C 1
ATOM 1513 O O . GLN A 1 193 ? 14.647 4.003 -2.293 1.00 89.62 193 GLN A O 1
ATOM 1518 N N . TYR A 1 194 ? 12.835 4.632 -1.128 1.00 88.50 194 TYR A N 1
ATOM 1519 C CA . TYR A 1 194 ? 12.757 5.977 -1.699 1.00 88.50 194 TYR A CA 1
ATOM 1520 C C . TYR A 1 194 ? 14.059 6.766 -1.513 1.00 88.50 194 TYR A C 1
ATOM 1522 O O . TYR A 1 194 ? 14.541 7.391 -2.452 1.00 88.50 194 TYR A O 1
ATOM 1530 N N . TYR A 1 195 ? 14.672 6.701 -0.329 1.00 87.12 195 TYR A N 1
ATOM 1531 C CA . TYR A 1 195 ? 15.953 7.356 -0.056 1.00 87.12 195 TYR A CA 1
ATOM 1532 C C . TYR A 1 195 ? 17.093 6.837 -0.949 1.00 87.12 195 TYR A C 1
ATOM 1534 O O . TYR A 1 195 ? 17.930 7.619 -1.416 1.00 87.12 195 TYR A O 1
ATOM 1542 N N . TYR A 1 196 ? 17.135 5.530 -1.215 1.00 85.25 196 TYR A N 1
ATOM 1543 C CA . TYR A 1 196 ? 18.138 4.952 -2.108 1.00 85.25 196 TYR A CA 1
ATOM 1544 C C . TYR A 1 196 ? 17.867 5.263 -3.580 1.00 85.25 196 TYR A C 1
ATOM 1546 O O . TYR A 1 196 ? 18.831 5.525 -4.301 1.00 85.25 196 TYR A O 1
ATOM 1554 N N . ASP A 1 197 ? 16.601 5.354 -3.981 1.00 84.25 197 ASP A N 1
ATOM 1555 C CA . ASP A 1 197 ? 16.189 5.666 -5.354 1.00 84.25 197 ASP A CA 1
ATOM 1556 C C . ASP A 1 197 ? 16.391 7.145 -5.736 1.00 84.25 197 ASP A C 1
ATOM 1558 O O . ASP A 1 197 ? 16.365 7.491 -6.919 1.00 84.25 197 ASP A O 1
ATOM 1562 N N . LEU A 1 198 ? 16.643 8.035 -4.768 1.00 84.25 198 LEU A N 1
ATOM 1563 C CA . LEU A 1 198 ? 17.026 9.418 -5.060 1.00 84.25 198 LEU A CA 1
A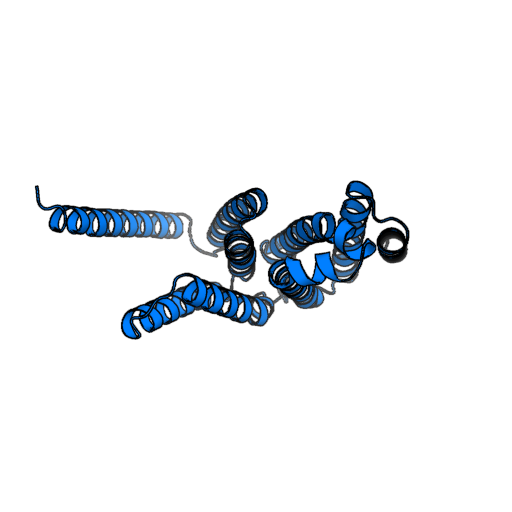TOM 1564 C C . LEU A 1 198 ? 18.344 9.460 -5.851 1.00 84.25 198 LEU A C 1
ATOM 1566 O O . LEU A 1 198 ? 19.364 8.925 -5.407 1.00 84.25 198 LEU A O 1
ATOM 1570 N N . ASN A 1 199 ? 18.354 10.187 -6.971 1.00 83.56 199 ASN A N 1
ATOM 1571 C CA . ASN A 1 199 ? 19.536 10.449 -7.807 1.00 83.56 199 ASN A CA 1
ATOM 1572 C C . ASN A 1 199 ? 20.480 11.489 -7.161 1.00 83.56 199 ASN A C 1
ATOM 1574 O O . ASN A 1 199 ? 20.844 12.495 -7.764 1.00 83.56 199 ASN A O 1
ATOM 1578 N N . LEU A 1 200 ? 20.835 11.271 -5.898 1.00 86.44 200 LEU A N 1
ATOM 1579 C CA . LEU A 1 200 ? 21.716 12.116 -5.100 1.00 86.44 200 LEU A CA 1
ATOM 1580 C C . LEU A 1 200 ? 23.027 11.381 -4.814 1.00 86.44 200 LEU A C 1
ATOM 1582 O O . LEU A 1 200 ? 23.056 10.152 -4.707 1.00 86.44 200 LEU A O 1
ATOM 1586 N N . THR A 1 201 ? 24.116 12.131 -4.645 1.00 90.00 201 THR A N 1
ATOM 1587 C CA . THR A 1 201 ? 25.401 11.550 -4.234 1.00 90.00 201 THR A CA 1
ATOM 1588 C C . THR A 1 201 ? 25.291 10.933 -2.838 1.00 90.00 201 THR A C 1
ATOM 1590 O O . THR A 1 201 ? 24.533 11.403 -1.989 1.00 90.00 201 THR A O 1
ATOM 1593 N N . LEU A 1 202 ? 26.092 9.904 -2.553 1.00 88.12 202 LEU A N 1
ATOM 1594 C CA . LEU A 1 202 ? 26.143 9.281 -1.221 1.00 88.12 202 LEU A CA 1
ATOM 1595 C C . LEU A 1 202 ? 26.419 10.303 -0.102 1.00 88.12 202 LEU A C 1
ATOM 1597 O O . LEU A 1 202 ? 25.850 10.198 0.982 1.00 88.12 202 LEU A O 1
ATOM 1601 N N . LEU A 1 203 ? 27.236 11.322 -0.392 1.00 89.88 203 LEU A N 1
ATOM 1602 C CA . LEU A 1 203 ? 27.546 12.411 0.535 1.00 89.88 203 LEU A CA 1
ATOM 1603 C C . LEU A 1 203 ? 26.322 13.282 0.855 1.00 89.88 203 LEU A C 1
ATOM 1605 O O . LEU A 1 203 ? 26.060 13.589 2.012 1.00 89.88 203 LEU A O 1
ATOM 1609 N N . THR A 1 204 ? 25.556 13.688 -0.159 1.00 89.00 204 THR A N 1
ATOM 1610 C CA . THR A 1 204 ? 24.362 14.524 0.065 1.00 89.00 204 THR A CA 1
ATOM 1611 C C . THR A 1 204 ? 23.278 13.750 0.809 1.00 89.00 204 THR A C 1
ATOM 1613 O O . THR A 1 204 ? 22.666 14.278 1.735 1.00 89.00 204 THR A O 1
ATOM 1616 N N . LYS A 1 205 ? 23.110 12.464 0.482 1.00 86.56 205 LYS A N 1
ATOM 1617 C CA . LYS A 1 205 ? 22.234 11.537 1.204 1.00 86.56 205 LYS A CA 1
ATOM 1618 C C . LYS A 1 205 ? 22.583 11.464 2.699 1.00 86.56 205 LYS A C 1
ATOM 1620 O O . LYS A 1 205 ? 21.702 11.654 3.540 1.00 86.56 205 LYS A O 1
ATOM 1625 N N . SER A 1 206 ? 23.861 11.283 3.046 1.00 90.88 206 SER A N 1
ATOM 1626 C CA . SER A 1 206 ? 24.285 11.214 4.452 1.00 90.88 206 SER A CA 1
ATOM 1627 C C . SER A 1 206 ? 24.100 12.538 5.199 1.00 90.88 206 SER A C 1
ATOM 1629 O O . SER A 1 206 ? 23.649 12.523 6.344 1.00 90.88 206 SER A O 1
ATOM 1631 N N . MET A 1 207 ? 24.356 13.682 4.553 1.00 91.44 207 MET A N 1
ATOM 1632 C CA . MET A 1 207 ? 24.093 15.003 5.136 1.00 91.44 207 MET A CA 1
ATOM 1633 C C . MET A 1 207 ? 22.604 15.223 5.431 1.00 91.44 207 MET A C 1
ATOM 1635 O O . MET A 1 207 ? 22.269 15.742 6.495 1.00 91.44 207 MET A O 1
ATOM 1639 N N . ILE A 1 208 ? 21.706 14.795 4.535 1.00 89.31 208 ILE A N 1
ATOM 1640 C CA . ILE A 1 208 ? 20.252 14.867 4.755 1.00 89.31 208 ILE A CA 1
ATOM 1641 C C . ILE A 1 208 ? 19.852 14.010 5.959 1.00 89.31 208 ILE A C 1
ATOM 1643 O O . ILE A 1 208 ? 19.107 14.475 6.823 1.00 89.31 208 ILE A O 1
ATOM 1647 N N . LEU A 1 209 ? 20.368 12.778 6.050 1.00 86.81 209 LEU A N 1
ATOM 1648 C CA . LEU A 1 209 ? 20.049 11.877 7.156 1.00 86.81 209 LEU A CA 1
ATOM 1649 C C . LEU A 1 209 ? 20.560 12.435 8.492 1.00 86.81 209 LEU A C 1
ATOM 1651 O O . LEU A 1 209 ? 19.803 12.497 9.460 1.00 86.81 209 LEU A O 1
ATOM 1655 N N . PHE A 1 210 ? 21.801 12.928 8.520 1.00 91.50 210 PHE A N 1
ATOM 1656 C CA . PHE A 1 210 ? 22.380 13.592 9.685 1.00 91.50 210 PHE A CA 1
ATOM 1657 C C . PHE A 1 210 ? 21.554 14.815 10.105 1.00 91.50 210 PHE A C 1
ATOM 1659 O O . PHE A 1 210 ? 21.164 14.925 11.267 1.00 91.50 210 PHE A O 1
ATOM 1666 N N . GLY A 1 211 ? 21.204 15.689 9.156 1.00 91.19 211 GLY A N 1
ATOM 1667 C CA . GLY A 1 211 ? 20.376 16.868 9.408 1.00 91.19 211 GLY A CA 1
ATOM 1668 C C . GLY A 1 211 ? 18.996 16.511 9.963 1.00 91.19 211 GLY A C 1
ATOM 1669 O O . GLY A 1 211 ? 18.559 17.099 10.951 1.00 91.19 211 GLY A O 1
ATOM 1670 N N . SER A 1 212 ? 18.335 15.496 9.397 1.00 89.44 212 SER A N 1
ATOM 1671 C CA . SER A 1 212 ? 17.049 15.008 9.910 1.00 89.44 212 SER A CA 1
ATOM 1672 C C . SER A 1 212 ? 17.164 14.449 11.334 1.00 89.44 212 SER A C 1
ATOM 1674 O O . SER A 1 212 ? 16.314 14.737 12.176 1.00 89.44 212 SER A O 1
ATOM 1676 N N . GLY A 1 213 ? 18.256 13.741 11.646 1.00 89.44 213 GLY A N 1
ATOM 1677 C CA . GLY A 1 213 ? 18.548 13.245 12.990 1.00 89.44 213 GLY A CA 1
ATOM 1678 C C . GLY A 1 213 ? 18.722 14.375 14.007 1.00 89.44 213 GLY A C 1
ATOM 1679 O O . GLY A 1 213 ? 18.134 14.323 15.087 1.00 89.44 213 GLY A O 1
ATOM 1680 N N . VAL A 1 214 ? 19.452 15.436 13.648 1.00 92.62 214 VAL A N 1
ATOM 1681 C CA . VAL A 1 214 ? 19.600 16.636 14.492 1.00 92.62 214 VAL A CA 1
ATOM 1682 C C . VAL A 1 214 ? 18.245 17.301 14.742 1.00 92.62 214 VAL A C 1
ATOM 1684 O O . VAL A 1 214 ? 17.930 17.636 15.884 1.00 92.62 214 VAL A O 1
ATOM 1687 N N . VAL A 1 215 ? 17.406 17.445 13.710 1.00 91.88 215 VAL A N 1
ATOM 1688 C CA . VAL A 1 215 ? 16.048 17.996 13.857 1.00 91.88 215 VAL A CA 1
ATOM 1689 C C . VAL A 1 215 ? 15.203 17.138 14.802 1.00 91.88 215 VAL A C 1
ATOM 1691 O O . VAL A 1 215 ? 14.542 17.685 15.685 1.00 91.88 215 VAL A O 1
ATOM 1694 N N . PHE A 1 216 ? 15.246 15.808 14.682 1.00 88.19 216 PHE A N 1
ATOM 1695 C CA . PHE A 1 216 ? 14.518 14.921 15.594 1.00 88.19 216 PHE A CA 1
ATOM 1696 C C . PHE A 1 216 ? 15.012 15.019 17.039 1.00 88.19 216 PHE A C 1
ATOM 1698 O O . PHE A 1 216 ? 14.185 15.048 17.950 1.00 88.19 216 PHE A O 1
ATOM 1705 N N . LEU A 1 217 ? 16.323 15.138 17.266 1.00 90.62 217 LEU A N 1
ATOM 1706 C CA . LEU A 1 217 ? 16.878 15.360 18.605 1.00 90.62 217 LEU A CA 1
ATOM 1707 C C . LEU A 1 217 ? 16.436 16.706 19.194 1.00 90.62 217 LEU A C 1
ATOM 1709 O O . LEU A 1 217 ? 16.054 16.766 20.364 1.00 90.62 217 LEU A O 1
ATOM 1713 N N . LEU A 1 218 ? 16.420 17.774 18.390 1.00 90.19 218 LEU A N 1
ATOM 1714 C CA . LEU A 1 218 ? 15.911 19.081 18.813 1.00 90.19 218 LEU A CA 1
ATOM 1715 C C . LEU A 1 218 ? 14.425 19.010 19.177 1.00 90.19 218 LEU A C 1
ATOM 1717 O O . LEU A 1 218 ? 14.028 19.498 20.235 1.00 90.19 218 LEU A O 1
ATOM 1721 N N . LEU A 1 219 ? 13.603 18.364 18.346 1.00 86.75 219 LEU A N 1
ATOM 1722 C CA . LEU A 1 219 ? 12.183 18.154 18.635 1.00 86.75 219 LEU A CA 1
ATOM 1723 C C . LEU A 1 219 ? 11.982 17.333 19.913 1.00 86.75 219 LEU A C 1
ATOM 1725 O O . LEU A 1 219 ? 11.168 17.711 20.755 1.00 86.75 219 LEU A O 1
ATOM 1729 N N . TYR A 1 220 ? 12.747 16.256 20.093 1.00 88.06 220 TYR A N 1
ATOM 1730 C CA . TYR A 1 220 ? 12.718 15.442 21.307 1.00 88.06 220 TYR A CA 1
ATOM 1731 C C . TYR A 1 220 ? 13.046 16.273 22.552 1.00 88.06 220 TYR A C 1
ATOM 1733 O O . TYR A 1 220 ? 12.319 16.219 23.549 1.00 88.06 220 TYR A O 1
ATOM 1741 N N . PHE A 1 221 ? 14.092 17.099 22.486 1.00 89.00 221 PHE A N 1
ATOM 1742 C CA . PHE A 1 221 ? 14.470 17.980 23.584 1.00 89.00 221 PHE A CA 1
ATOM 1743 C C . PHE A 1 221 ? 13.381 19.019 23.887 1.00 89.00 221 PHE A C 1
ATOM 1745 O O . PHE A 1 221 ? 13.029 19.215 25.050 1.00 89.00 221 PHE A O 1
ATOM 1752 N N . LEU A 1 222 ? 12.785 19.642 22.864 1.00 85.38 222 LEU A N 1
ATOM 1753 C CA . LEU A 1 222 ? 11.697 20.614 23.029 1.00 85.38 222 LEU A CA 1
ATOM 1754 C C . LEU A 1 222 ? 10.445 19.994 23.665 1.00 85.38 222 LEU A C 1
ATOM 1756 O O . LEU A 1 222 ? 9.847 20.596 24.560 1.00 85.38 222 LEU A O 1
ATOM 1760 N N . ILE A 1 223 ? 10.056 18.792 23.230 1.00 84.50 223 ILE A N 1
ATOM 1761 C CA . ILE A 1 223 ? 8.903 18.067 23.781 1.00 84.50 223 ILE A CA 1
ATOM 1762 C C . ILE A 1 223 ? 9.164 17.694 25.245 1.00 84.50 223 ILE A C 1
ATOM 1764 O O . ILE A 1 223 ? 8.318 17.951 26.104 1.00 84.50 223 ILE A O 1
ATOM 1768 N N . THR A 1 224 ? 10.346 17.151 25.547 1.00 80.25 224 THR A N 1
ATOM 1769 C CA . THR A 1 224 ? 10.716 16.724 26.906 1.00 80.25 224 THR A CA 1
ATOM 1770 C C . THR A 1 224 ? 10.817 17.917 27.858 1.00 80.25 224 THR A C 1
ATOM 1772 O O . THR A 1 224 ? 10.256 17.887 28.952 1.00 80.25 224 THR A O 1
ATOM 1775 N N . LYS A 1 225 ? 11.420 19.029 27.416 1.00 72.00 225 LYS A N 1
ATOM 1776 C CA . LYS A 1 225 ? 11.519 20.270 28.200 1.00 72.00 225 LYS A CA 1
ATOM 1777 C C . LYS A 1 225 ? 10.145 20.844 28.561 1.00 72.00 225 LYS A C 1
ATOM 1779 O O . LYS A 1 225 ? 9.970 21.368 29.657 1.00 72.00 225 LYS A O 1
ATOM 1784 N N . LYS A 1 226 ? 9.158 20.738 27.664 1.00 60.19 226 LYS A N 1
ATOM 1785 C CA . LYS A 1 226 ? 7.795 21.236 27.904 1.00 60.19 226 LYS A CA 1
ATOM 1786 C C . LYS A 1 226 ? 6.985 20.331 28.839 1.00 60.19 226 LYS A C 1
ATOM 1788 O O . LYS A 1 226 ? 6.143 20.835 29.578 1.00 60.19 226 LYS A O 1
ATOM 1793 N N . LYS A 1 227 ? 7.252 19.020 28.842 1.00 57.38 227 LYS A N 1
ATOM 1794 C CA . LYS A 1 227 ? 6.590 18.056 29.735 1.00 57.38 227 LYS A CA 1
ATOM 1795 C C . LYS A 1 227 ? 6.929 18.325 31.210 1.00 57.38 227 LYS A C 1
ATOM 1797 O O . LYS A 1 227 ? 6.025 18.358 32.036 1.00 57.38 227 LYS A O 1
ATOM 1802 N N . ASN A 1 228 ? 8.183 18.682 31.495 1.00 54.44 228 ASN A N 1
ATOM 1803 C CA . ASN A 1 228 ? 8.658 19.009 32.848 1.00 54.44 228 ASN A CA 1
ATOM 1804 C C . ASN A 1 228 ? 8.122 20.345 33.406 1.00 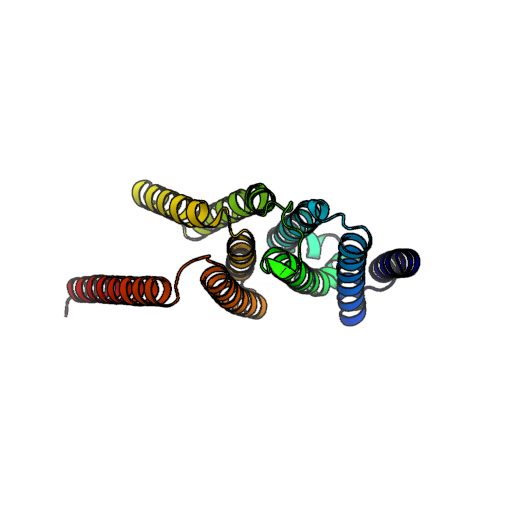54.44 228 ASN A C 1
ATOM 1806 O O . ASN A 1 228 ? 8.316 20.633 34.579 1.00 54.44 228 ASN A O 1
ATOM 1810 N N . SER A 1 229 ? 7.460 21.180 32.596 1.00 54.91 229 SER A N 1
ATOM 1811 C CA . SER A 1 229 ? 6.867 22.446 33.060 1.00 54.91 229 SER A CA 1
ATOM 1812 C C . SER A 1 229 ? 5.429 22.292 33.580 1.00 54.91 229 SER A C 1
ATOM 1814 O O . SER A 1 229 ? 4.888 23.246 34.139 1.00 54.91 229 SER A O 1
ATOM 1816 N N . HIS A 1 230 ? 4.794 21.134 33.360 1.00 53.28 230 HIS A N 1
ATOM 1817 C CA . HIS A 1 230 ? 3.405 20.860 33.751 1.00 53.28 230 HIS A CA 1
ATOM 1818 C C . HIS A 1 230 ? 3.263 19.759 34.815 1.00 53.28 230 HIS A C 1
ATOM 1820 O O . HIS A 1 230 ? 2.141 19.468 35.224 1.00 53.28 230 HIS A O 1
ATOM 1826 N N . GLU A 1 231 ? 4.366 19.195 35.312 1.00 46.31 231 GLU A N 1
ATOM 1827 C CA . GLU A 1 231 ? 4.373 18.449 36.572 1.00 46.31 231 GLU A CA 1
ATOM 1828 C C . GLU A 1 231 ? 4.546 19.450 37.721 1.00 46.31 231 GLU A C 1
ATOM 1830 O O . GLU A 1 231 ? 5.638 19.956 37.973 1.00 46.31 231 GLU A O 1
ATOM 1835 N N . LYS A 1 232 ? 3.440 19.789 38.393 1.00 43.88 232 LYS A N 1
ATOM 1836 C CA . LYS A 1 232 ? 3.524 20.328 39.754 1.00 43.88 232 LYS A CA 1
ATOM 1837 C C . LYS A 1 232 ? 3.927 19.163 40.658 1.00 43.88 232 LYS A C 1
ATOM 1839 O O . LYS A 1 232 ? 3.211 18.163 40.679 1.00 43.88 232 LYS A O 1
ATOM 1844 N N . VAL A 1 233 ? 5.069 19.309 41.328 1.00 50.34 233 VAL A N 1
ATOM 1845 C CA . VAL A 1 233 ? 5.477 18.485 42.478 1.00 50.34 233 VAL A CA 1
ATOM 1846 C C . VAL A 1 233 ? 4.427 18.598 43.578 1.00 50.34 233 VAL A C 1
ATOM 1848 O O . VAL A 1 233 ? 3.920 19.731 43.768 1.00 50.34 233 VAL A O 1
#

Radius of gyration: 20.53 Å; Cα contacts (8 Å, |Δi|>4): 216; chains: 1; bounding box: 52×48×64 Å

Nearest PDB structures (foldseek):
  6uzl-assembly1_B  TM=2.465E-01  e=6.995E+00  Escherichia coli

Foldseek 3Di:
DLVVLVVQLVVLVVQLVPPLAQVSVLVSLLSNLVSVVVNCLVVLVLVCLLVQLLVLLVQLLVLLVCVVVQCPVDPSSVSNSNSSNVSSLVSNLVSLVCLLAPVNHDPPDQSLSSLVRLLVLLLVLVVVVCVVVVVPDPVVVVVSSVVSCVVSVVCSRRSSLSSLSSQLSSCVVNVVVVSNVVSVVSNVVSVVSVLVPPPDDPVVSVVVVVVVVVVVVVVVCVVVVVVVVPDDD

pLDDT: mean 89.28, std 8.9, range [43.88, 97.94]

Secondary structure (DSSP, 8-state):
-HHHHHHHHHHHHHHHHH---HHHHHHHHHHHHHHHHHHHHHTT-TTHHHHHHHHHHHHHHHHHHTHHHHHHH-HHHHHHHHHHHHHHHHHHHHHHHHHH-GGGS-TT--THHHHHHHHHHHHHHHHHHHHHTT---HHHHHHHHHHHHHHHHHTTT-HHHHHHHHHHHHHHHTT-HHHHHHHHHHHHHHHHHHHHHS---HHHHHHHHHHHHHHHHHHHHHHHHHHTTS---

Solvent-accessible surface area (backbone atoms only — not comparable to full-atom values): 12269 Å² total; per-residue (Å²): 108,64,68,58,31,52,51,45,26,53,51,17,53,50,42,48,74,74,40,60,47,52,69,60,29,23,51,21,46,44,39,29,45,49,22,53,50,50,49,31,62,78,66,70,40,60,76,51,52,38,54,52,40,44,51,32,50,52,50,42,51,55,52,62,77,37,42,71,59,45,46,70,70,34,79,64,45,38,46,38,46,64,22,48,57,53,27,35,53,52,44,32,50,54,42,33,51,55,71,54,37,70,90,77,50,62,90,85,64,66,55,44,65,37,22,70,51,35,49,59,50,42,54,51,51,50,56,52,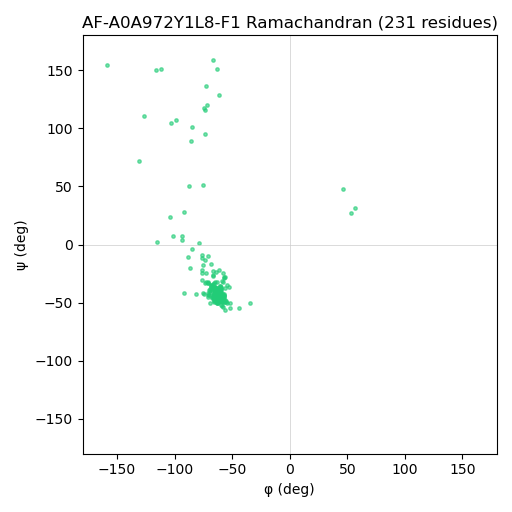51,48,59,76,68,62,65,79,53,66,68,59,51,50,51,52,52,53,53,50,51,56,56,49,61,74,31,34,77,39,29,34,40,43,48,21,48,40,40,28,54,52,20,56,75,69,66,36,64,68,54,24,52,50,16,49,53,45,31,53,50,39,51,52,46,50,63,67,69,46,98,61,56,73,68,59,52,50,52,52,51,51,51,52,51,53,51,50,52,51,50,49,49,54,54,53,60,55,55,67,73,72,61,80,129

Sequence (233 aa):
DNLISIITCLLGLGTLFLNQNYILSFIALLSISGSLLVLIFENDLYGLMHVYVALYSIGLTCILLNEAKLIASSKKLSKLYNPLRIGFIFSLLFGLFCIGKKNLLTEDFSPWFSSIVMIPITLYLISQIIKILDVKLTKSKNIIYYLSVLILTSTVFSPAISGALIIILLCFLVNYRTGFVIGIIATIYFISQYYYDLNLTLLTKSMILFGSGVVFLLLYFLITKKKNSHEKV